Protein AF-A0A1S2Q3Z8-F1 (afdb_monomer_lite)

Sequence (191 aa):
MTAQLLDARSATRTAWPPGPGIDPPRRRPPADAGQRQAEDVVDELTAAPDCTGYIVQFPLPRHLDANAVLTRMEPAKDADGLHPVDLGRLVLGVDAPLPCTGARVRVVGRGITVTLCHTGTEGLARHVREADIVVAAAGSPGPITKDTLRPGAAVLDVGITRTEHGGVGSMPRAMPLANVVEAAERNANPA

Secondary structure (DSSP, 8-state):
---EEEE-TT--TT--SPPTT--PPEE---TT--HHHHHHHHHHHHH-TT---EEEESSPPTTS-HHHHHHHS-GGGBSS--SHHHHHHHHTT---PPPTTGGG---TTTT-------TT-TTHHHHHHH-SEEEE--SSSSSS-GGGSPTT-EEEE---EEETTEEE-SSSS----S-HHHHHHHHHS--

Structure (mmCIF, N/CA/C/O backbone):
data_AF-A0A1S2Q3Z8-F1
#
_entry.id   AF-A0A1S2Q3Z8-F1
#
loop_
_atom_site.group_PDB
_atom_site.id
_atom_site.type_symbol
_atom_site.label_atom_id
_atom_site.label_alt_id
_atom_site.label_comp_id
_atom_site.label_asym_id
_atom_site.label_entity_id
_atom_site.label_seq_id
_atom_site.pdbx_PDB_ins_code
_atom_site.Cartn_x
_atom_site.Cartn_y
_atom_site.Cartn_z
_atom_site.occupancy
_atom_site.B_iso_or_equiv
_atom_site.auth_seq_id
_atom_site.auth_comp_id
_atom_site.auth_asym_id
_atom_site.auth_atom_id
_atom_site.pdbx_PDB_model_num
ATOM 1 N N . MET A 1 1 ? 16.792 10.243 -1.946 1.00 31.75 1 MET A N 1
ATOM 2 C CA . MET A 1 1 ? 16.322 8.839 -1.875 1.00 31.75 1 MET A CA 1
ATOM 3 C C . MET A 1 1 ? 16.474 8.255 -3.266 1.00 31.75 1 MET A C 1
ATOM 5 O O . MET A 1 1 ? 16.146 8.956 -4.206 1.00 31.75 1 MET A O 1
ATOM 9 N N . THR A 1 2 ? 17.030 7.054 -3.412 1.00 26.44 2 THR A N 1
ATOM 10 C CA . THR A 1 2 ? 17.240 6.403 -4.720 1.00 26.44 2 THR A CA 1
ATOM 11 C C . THR A 1 2 ? 16.105 5.412 -4.949 1.00 26.44 2 THR A C 1
ATOM 13 O O . THR A 1 2 ? 15.848 4.608 -4.052 1.00 26.44 2 THR A O 1
ATOM 16 N N . ALA A 1 3 ? 15.440 5.456 -6.107 1.00 31.61 3 ALA A N 1
ATOM 17 C CA . ALA A 1 3 ? 14.508 4.403 -6.502 1.00 31.61 3 ALA A CA 1
ATOM 18 C C . ALA A 1 3 ? 15.287 3.080 -6.594 1.00 31.61 3 ALA A C 1
ATOM 20 O O . ALA A 1 3 ? 16.346 3.019 -7.218 1.00 31.61 3 ALA A O 1
ATOM 21 N N . GLN A 1 4 ? 14.826 2.035 -5.912 1.00 45.31 4 GLN A N 1
ATOM 22 C CA . GLN A 1 4 ? 15.436 0.710 -6.013 1.00 45.31 4 GLN A CA 1
ATOM 23 C C . GLN A 1 4 ? 14.386 -0.219 -6.595 1.00 45.31 4 GLN A C 1
ATOM 25 O O . GLN A 1 4 ? 13.346 -0.415 -5.981 1.00 45.31 4 GLN A O 1
ATOM 30 N N . LEU A 1 5 ? 14.639 -0.782 -7.769 1.00 52.06 5 LEU A N 1
ATOM 31 C CA . LEU A 1 5 ? 13.849 -1.900 -8.255 1.00 52.06 5 LEU A CA 1
ATOM 32 C C . LEU A 1 5 ? 14.608 -3.173 -7.894 1.00 52.06 5 LEU A C 1
ATOM 34 O O . LEU A 1 5 ? 15.795 -3.322 -8.209 1.00 52.06 5 LEU A O 1
ATOM 38 N N . LEU A 1 6 ? 13.949 -4.040 -7.135 1.00 53.25 6 LEU A N 1
ATOM 39 C CA . LEU A 1 6 ? 14.499 -5.316 -6.710 1.00 53.25 6 LEU A CA 1
ATOM 40 C C . LEU A 1 6 ? 13.929 -6.399 -7.611 1.00 53.25 6 LEU A C 1
ATOM 42 O O . LEU A 1 6 ? 12.723 -6.630 -7.628 1.00 53.25 6 LEU A O 1
ATOM 46 N N . ASP A 1 7 ? 14.803 -7.038 -8.369 1.00 49.16 7 ASP A N 1
ATOM 47 C CA . ASP A 1 7 ? 14.434 -8.091 -9.294 1.00 49.16 7 ASP A CA 1
ATOM 48 C C . ASP A 1 7 ? 14.387 -9.425 -8.542 1.00 49.16 7 ASP A C 1
ATOM 50 O O . ASP A 1 7 ? 15.404 -9.900 -8.035 1.00 49.16 7 ASP A O 1
ATOM 54 N N . ALA A 1 8 ? 13.205 -10.028 -8.423 1.00 45.38 8 ALA A N 1
ATOM 55 C CA . ALA A 1 8 ? 12.973 -11.223 -7.619 1.00 45.38 8 ALA A CA 1
ATOM 56 C C . ALA A 1 8 ? 13.292 -12.516 -8.398 1.00 45.38 8 ALA A C 1
ATOM 58 O O . ALA A 1 8 ? 12.523 -13.476 -8.327 1.00 45.38 8 ALA A O 1
ATOM 59 N N . ARG A 1 9 ? 14.428 -12.565 -9.120 1.00 41.12 9 ARG A N 1
ATOM 60 C CA . ARG A 1 9 ? 14.844 -13.660 -10.039 1.00 41.12 9 ARG A CA 1
ATOM 61 C C . ARG A 1 9 ? 14.922 -15.085 -9.457 1.00 41.12 9 ARG A C 1
ATOM 63 O O . ARG A 1 9 ? 15.393 -15.982 -10.147 1.00 41.12 9 ARG A O 1
ATOM 70 N N . SER A 1 10 ? 14.498 -15.366 -8.226 1.00 32.94 10 SER A N 1
ATOM 71 C CA . SER A 1 10 ? 14.568 -16.737 -7.693 1.00 32.94 10 SER A CA 1
ATOM 72 C C . SER A 1 10 ? 13.641 -17.052 -6.517 1.00 32.94 10 SER A C 1
ATOM 74 O O . SER A 1 10 ? 13.908 -17.997 -5.774 1.00 32.94 10 SER A O 1
ATOM 76 N N . ALA A 1 11 ? 12.558 -16.301 -6.316 1.00 33.50 11 ALA A N 1
ATOM 77 C CA . ALA A 1 11 ? 11.519 -16.717 -5.379 1.00 33.50 11 ALA A CA 1
ATOM 78 C C . ALA A 1 11 ? 10.439 -17.468 -6.162 1.00 33.50 11 ALA A C 1
ATOM 80 O O . ALA A 1 11 ? 9.554 -16.877 -6.779 1.00 33.50 11 ALA A O 1
ATOM 81 N N . THR A 1 12 ? 10.491 -18.801 -6.128 1.00 32.69 12 THR A N 1
ATOM 82 C CA . THR A 1 12 ? 9.264 -19.592 -6.276 1.00 32.69 12 THR A CA 1
ATOM 83 C C . THR A 1 12 ? 8.194 -18.971 -5.365 1.00 32.69 12 THR A C 1
ATOM 85 O O . THR A 1 12 ? 8.534 -18.504 -4.277 1.00 32.69 12 THR A O 1
ATOM 88 N N . ARG A 1 13 ? 6.925 -18.934 -5.812 1.00 38.75 13 ARG A N 1
ATOM 89 C CA . ARG A 1 13 ? 5.739 -18.289 -5.177 1.00 38.75 13 ARG A CA 1
ATOM 90 C C . ARG A 1 13 ? 5.571 -18.467 -3.649 1.00 38.75 13 ARG A C 1
ATOM 92 O O . ARG A 1 13 ? 4.663 -17.889 -3.068 1.00 38.75 13 ARG A O 1
ATOM 99 N N . THR A 1 14 ? 6.398 -19.277 -3.005 1.00 33.50 14 THR A N 1
ATOM 100 C CA . THR A 1 14 ? 6.318 -19.739 -1.622 1.00 33.50 14 THR A CA 1
ATOM 101 C C . THR A 1 14 ? 7.433 -19.256 -0.688 1.00 33.50 14 THR A C 1
ATOM 103 O O . THR A 1 14 ? 7.348 -19.563 0.496 1.00 33.50 14 THR A O 1
ATOM 106 N N . ALA A 1 15 ? 8.462 -18.522 -1.132 1.00 36.16 15 ALA A N 1
ATOM 107 C CA . ALA A 1 15 ? 9.540 -18.115 -0.216 1.00 36.16 15 ALA A CA 1
ATOM 108 C C . ALA A 1 15 ? 10.100 -16.714 -0.502 1.00 36.16 15 ALA A C 1
ATOM 110 O O . ALA A 1 15 ? 11.132 -16.547 -1.15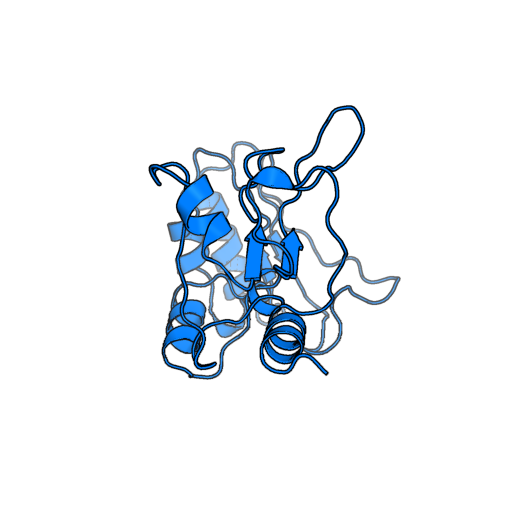0 1.00 36.16 15 ALA A O 1
ATOM 111 N N . TRP A 1 16 ? 9.410 -15.708 0.038 1.00 39.78 16 TRP A N 1
ATOM 112 C CA . TRP A 1 16 ? 9.981 -14.399 0.343 1.00 39.78 16 TRP A CA 1
ATOM 113 C C . TRP A 1 16 ? 9.911 -14.179 1.869 1.00 39.78 16 TRP A C 1
ATOM 115 O O . TRP A 1 16 ? 8.835 -14.376 2.441 1.00 39.78 16 TRP A O 1
ATOM 125 N N . PRO A 1 17 ? 10.999 -13.780 2.556 1.00 45.06 17 PRO A N 1
ATOM 126 C CA . PRO A 1 17 ? 12.302 -13.397 2.011 1.00 45.06 17 PRO A CA 1
ATOM 127 C C . PRO A 1 17 ? 13.060 -14.582 1.388 1.00 45.06 17 PRO A C 1
ATOM 129 O O . PRO A 1 17 ? 12.759 -15.734 1.712 1.00 45.06 17 PRO A O 1
ATOM 132 N N . PRO A 1 18 ? 14.029 -14.317 0.492 1.00 46.50 18 PRO A N 1
ATOM 133 C CA . PRO A 1 18 ? 14.869 -15.363 -0.065 1.00 46.50 18 PRO A CA 1
ATOM 134 C C . PRO A 1 18 ? 15.586 -16.094 1.070 1.00 46.50 18 PRO A C 1
ATOM 136 O O . PRO A 1 18 ? 15.947 -15.482 2.080 1.00 46.50 18 PRO A O 1
ATOM 139 N N . GLY A 1 19 ? 15.821 -17.394 0.900 1.00 43.69 19 GLY A N 1
ATOM 140 C CA . GLY A 1 19 ? 16.696 -18.126 1.811 1.00 43.69 19 GLY A CA 1
ATOM 141 C C . GLY A 1 19 ? 18.071 -17.442 1.932 1.00 43.69 19 GLY A C 1
ATOM 142 O O . GLY A 1 19 ? 18.484 -16.711 1.024 1.00 43.69 19 GLY A O 1
ATOM 143 N N . PRO A 1 20 ? 18.798 -17.657 3.041 1.00 43.03 20 PRO A N 1
ATOM 144 C CA . PRO A 1 20 ? 20.139 -17.104 3.208 1.00 43.03 20 PRO A CA 1
ATOM 145 C C . PRO A 1 20 ? 21.028 -17.484 2.010 1.00 43.03 20 PRO A C 1
ATOM 147 O O . PRO A 1 20 ? 21.162 -18.663 1.691 1.00 43.03 20 PRO A O 1
ATOM 150 N N . GLY A 1 21 ? 21.618 -16.483 1.343 1.00 42.97 21 GLY A N 1
ATOM 151 C CA . GLY A 1 21 ? 22.530 -16.671 0.202 1.00 42.97 21 GLY A CA 1
ATOM 152 C C . GLY A 1 21 ? 22.004 -16.236 -1.173 1.00 42.97 21 GLY A C 1
ATOM 153 O O . GLY A 1 21 ? 22.757 -16.299 -2.139 1.00 42.97 21 GLY A O 1
ATOM 154 N N . ILE A 1 22 ? 20.760 -15.759 -1.279 1.00 49.53 22 ILE A N 1
ATOM 155 C CA . ILE A 1 22 ? 20.227 -15.156 -2.510 1.00 49.53 22 ILE A CA 1
ATOM 156 C C . ILE A 1 22 ? 20.273 -13.628 -2.368 1.00 49.53 22 ILE A C 1
ATOM 158 O O . ILE A 1 22 ? 19.505 -13.062 -1.590 1.00 49.53 22 ILE A O 1
ATOM 162 N N . ASP A 1 23 ? 21.149 -12.956 -3.122 1.00 52.72 23 ASP A N 1
ATOM 163 C CA . ASP A 1 23 ? 21.074 -11.502 -3.325 1.00 52.72 23 ASP A CA 1
ATOM 164 C C . ASP A 1 23 ? 20.342 -11.243 -4.651 1.00 52.72 23 ASP A C 1
ATOM 166 O O . ASP A 1 23 ? 20.895 -11.531 -5.719 1.00 52.72 23 ASP A O 1
ATOM 170 N N . PRO A 1 24 ? 19.078 -10.779 -4.622 1.00 57.94 24 PRO A N 1
ATOM 171 C CA . PRO A 1 24 ? 18.343 -10.523 -5.848 1.00 57.94 24 PRO A CA 1
ATOM 172 C C . PRO A 1 24 ? 19.010 -9.369 -6.609 1.00 57.94 24 PRO A C 1
ATOM 174 O O . PRO A 1 24 ? 19.379 -8.365 -5.985 1.00 57.94 24 PRO A O 1
ATOM 177 N N . PRO A 1 25 ? 19.159 -9.455 -7.943 1.00 65.56 25 PRO A N 1
ATOM 178 C CA . PRO A 1 25 ? 19.756 -8.374 -8.708 1.00 65.56 25 PRO A CA 1
ATOM 179 C C . PRO A 1 25 ? 18.985 -7.064 -8.493 1.00 65.56 25 PRO A C 1
ATOM 181 O O . PRO A 1 25 ? 17.759 -7.002 -8.548 1.00 65.56 25 PRO A O 1
ATOM 184 N N . ARG A 1 26 ? 19.715 -5.983 -8.215 1.00 70.94 26 ARG A N 1
ATOM 185 C CA . ARG A 1 26 ? 19.134 -4.656 -7.969 1.00 70.94 26 ARG A CA 1
ATOM 186 C C . ARG A 1 26 ? 19.330 -3.780 -9.191 1.00 70.94 26 ARG A C 1
ATOM 188 O O . ARG A 1 26 ? 20.460 -3.581 -9.635 1.00 70.94 26 ARG A O 1
ATOM 195 N N . ARG A 1 27 ? 18.246 -3.198 -9.696 1.00 79.38 27 ARG A N 1
ATOM 196 C CA . ARG A 1 27 ? 18.297 -2.103 -10.666 1.00 79.38 27 ARG A CA 1
ATOM 197 C C . ARG A 1 27 ? 18.137 -0.793 -9.906 1.00 79.38 27 ARG A C 1
ATOM 199 O O . ARG A 1 27 ? 17.116 -0.542 -9.269 1.00 79.38 27 ARG A O 1
ATOM 206 N N . ARG A 1 28 ? 19.193 0.021 -9.905 1.00 74.06 28 ARG A N 1
ATOM 207 C CA . ARG A 1 28 ? 19.217 1.327 -9.240 1.00 74.06 28 ARG A CA 1
ATOM 208 C C . ARG A 1 28 ? 19.484 2.408 -10.278 1.00 74.06 28 ARG A C 1
ATOM 210 O O . ARG A 1 28 ? 20.644 2.604 -10.638 1.00 74.06 28 ARG A O 1
ATOM 217 N N . PRO A 1 29 ? 18.438 3.100 -10.754 1.00 74.62 29 PRO A N 1
ATOM 218 C CA . PRO A 1 29 ? 18.623 4.345 -11.476 1.00 74.62 29 PRO A CA 1
ATOM 219 C C . PRO A 1 29 ? 19.419 5.354 -10.627 1.00 74.62 29 PRO A C 1
ATOM 221 O O . PRO A 1 29 ? 19.399 5.272 -9.390 1.00 74.62 29 PRO A O 1
ATOM 224 N N . PRO A 1 30 ? 20.096 6.325 -11.262 1.00 74.19 30 PRO A N 1
ATOM 225 C CA . PRO A 1 30 ? 20.661 7.482 -10.574 1.00 74.19 30 PRO A CA 1
ATOM 226 C C . PRO A 1 30 ? 19.641 8.170 -9.650 1.00 74.19 30 PRO A C 1
ATOM 228 O O . PRO A 1 30 ? 18.433 8.111 -9.872 1.00 74.19 30 PRO A O 1
ATOM 231 N N . ALA A 1 31 ? 20.108 8.824 -8.584 1.00 71.50 31 ALA A N 1
ATOM 232 C CA . ALA A 1 31 ? 19.209 9.475 -7.621 1.00 71.50 31 ALA A CA 1
ATOM 233 C C . ALA A 1 31 ? 18.427 10.659 -8.226 1.00 71.50 31 ALA A C 1
ATOM 235 O O . ALA A 1 31 ? 17.357 11.010 -7.732 1.00 71.50 31 ALA A O 1
ATOM 236 N N . ASP A 1 32 ? 18.972 11.251 -9.282 1.00 78.38 32 ASP A N 1
ATOM 237 C CA . ASP A 1 32 ? 18.418 12.320 -10.108 1.00 78.38 32 ASP A CA 1
ATOM 238 C C . ASP A 1 32 ? 17.694 11.794 -11.358 1.00 78.38 32 ASP A C 1
ATOM 240 O O . ASP A 1 32 ? 17.296 12.590 -12.207 1.00 78.38 32 ASP A O 1
ATOM 244 N N . ALA A 1 33 ? 17.501 10.473 -11.473 1.00 83.31 33 ALA A N 1
ATOM 245 C CA . ALA A 1 33 ? 16.820 9.875 -12.612 1.00 83.31 33 ALA A CA 1
ATOM 246 C C . ALA A 1 33 ? 15.437 10.504 -12.819 1.00 83.31 33 ALA A C 1
ATOM 248 O O . ALA A 1 33 ? 14.653 10.649 -11.876 1.00 83.31 33 ALA A O 1
ATOM 249 N N . GLY A 1 34 ? 15.143 10.870 -14.064 1.00 89.56 34 GLY A N 1
ATOM 250 C CA . GLY A 1 34 ? 13.835 11.379 -14.460 1.00 89.56 34 GLY A CA 1
ATOM 251 C C . GLY A 1 34 ? 12.795 10.266 -14.604 1.00 89.56 34 GLY A C 1
ATOM 252 O O . GLY A 1 34 ? 13.129 9.081 -14.622 1.00 89.56 34 GLY A O 1
ATOM 253 N N . GLN A 1 35 ? 11.531 10.661 -14.782 1.00 92.00 35 GLN A N 1
ATOM 254 C CA . GLN A 1 35 ? 10.391 9.751 -14.970 1.00 92.00 35 GLN A CA 1
ATOM 255 C C . GLN A 1 35 ? 10.668 8.668 -16.016 1.00 92.00 35 GLN A C 1
ATOM 257 O O . GLN A 1 35 ? 10.562 7.479 -15.729 1.00 92.00 35 GLN A O 1
ATOM 262 N N . ARG A 1 36 ? 11.131 9.086 -17.197 1.00 92.94 36 ARG A N 1
ATOM 263 C CA . ARG A 1 36 ? 11.400 8.179 -18.311 1.00 92.94 36 ARG A CA 1
ATOM 264 C C . ARG A 1 36 ? 12.445 7.113 -17.979 1.00 92.94 36 ARG A C 1
ATOM 266 O O . ARG A 1 36 ? 12.275 5.964 -18.349 1.00 92.94 36 ARG A O 1
ATOM 273 N N . GLN A 1 37 ? 13.498 7.472 -17.247 1.00 87.06 37 GLN A N 1
ATOM 274 C CA . GLN A 1 37 ? 14.544 6.518 -16.868 1.00 87.06 37 GLN A CA 1
ATOM 275 C C . GLN A 1 37 ? 14.040 5.491 -15.848 1.00 87.06 37 GLN A C 1
ATOM 277 O O . GLN A 1 37 ? 14.499 4.354 -15.853 1.00 87.06 37 GLN A O 1
ATOM 282 N N . ALA A 1 38 ? 13.109 5.874 -14.968 1.00 87.38 38 ALA A N 1
ATOM 283 C CA . ALA A 1 38 ? 12.459 4.922 -14.071 1.00 87.38 38 ALA A CA 1
ATOM 284 C C . ALA A 1 38 ? 11.553 3.955 -14.853 1.00 87.38 38 ALA A C 1
ATOM 286 O O . ALA A 1 38 ? 11.593 2.750 -14.612 1.00 87.38 38 ALA A O 1
ATOM 287 N N . GLU A 1 39 ? 10.789 4.474 -15.815 1.00 91.94 39 GLU A N 1
ATOM 288 C CA . GLU A 1 39 ? 9.920 3.683 -16.695 1.00 91.94 39 GLU A CA 1
ATOM 289 C C . GLU A 1 39 ? 10.712 2.734 -17.600 1.00 91.94 39 GLU A C 1
ATOM 291 O O . GLU A 1 39 ? 10.339 1.573 -17.720 1.00 91.94 39 GLU A O 1
ATOM 296 N N . ASP A 1 40 ? 11.841 3.173 -18.161 1.00 90.50 40 ASP A N 1
ATOM 297 C CA . ASP A 1 40 ? 12.697 2.328 -19.001 1.00 90.50 40 ASP A CA 1
ATOM 298 C C . ASP A 1 40 ? 13.221 1.103 -18.218 1.00 90.50 40 ASP A C 1
ATOM 300 O O . ASP A 1 40 ? 13.336 0.011 -18.771 1.00 90.50 40 ASP A O 1
ATOM 304 N N . VAL A 1 41 ? 13.488 1.245 -16.911 1.00 89.50 41 VAL A N 1
ATOM 305 C CA . VAL A 1 41 ? 13.878 0.110 -16.051 1.00 89.50 41 VAL A CA 1
ATOM 306 C C . VAL A 1 41 ? 12.704 -0.838 -15.792 1.00 89.50 41 VAL A C 1
ATOM 308 O O . VAL A 1 41 ? 12.901 -2.054 -15.757 1.00 89.50 41 VAL A O 1
ATOM 311 N N . VAL A 1 42 ? 11.486 -0.316 -15.625 1.00 90.56 42 VAL A N 1
ATOM 312 C CA . VAL A 1 42 ? 10.273 -1.150 -15.531 1.00 90.56 42 VAL A CA 1
ATOM 313 C C . VAL A 1 42 ? 10.061 -1.927 -16.829 1.00 90.56 42 VAL A C 1
ATOM 315 O O . VAL A 1 42 ? 9.777 -3.126 -16.787 1.00 90.56 42 VAL A O 1
ATOM 318 N N . ASP A 1 43 ? 10.257 -1.276 -17.974 1.00 91.81 43 ASP A N 1
ATOM 319 C CA . ASP A 1 43 ? 10.131 -1.893 -19.292 1.00 91.81 43 ASP A CA 1
ATOM 320 C C . ASP A 1 43 ? 11.202 -2.979 -19.509 1.00 91.81 43 ASP A C 1
ATOM 322 O O . ASP A 1 43 ? 10.873 -4.067 -19.983 1.00 91.81 43 ASP A O 1
ATOM 326 N N . GLU A 1 44 ? 12.455 -2.745 -19.091 1.00 89.44 44 GLU A N 1
ATOM 327 C CA . GLU A 1 44 ? 13.535 -3.749 -19.119 1.00 89.44 44 GLU A CA 1
ATOM 328 C C . GLU A 1 44 ? 13.149 -5.005 -18.320 1.00 89.44 44 GLU A C 1
ATOM 330 O O . GLU A 1 44 ? 13.221 -6.121 -18.839 1.00 89.44 44 GLU A O 1
ATOM 335 N N . LEU A 1 45 ? 12.711 -4.838 -17.068 1.00 86.69 45 LEU A N 1
ATOM 336 C CA . LEU A 1 45 ? 12.333 -5.953 -16.189 1.00 86.69 45 LEU A CA 1
ATOM 337 C C . LEU A 1 45 ? 11.087 -6.691 -16.695 1.00 86.69 45 LEU A C 1
ATOM 339 O O . LEU A 1 45 ? 10.978 -7.918 -16.603 1.00 86.69 45 LEU A O 1
ATOM 343 N N . THR A 1 46 ? 10.150 -5.950 -17.280 1.00 89.56 46 THR A N 1
ATOM 344 C CA . THR A 1 46 ? 8.945 -6.517 -17.884 1.00 89.56 46 THR A CA 1
ATOM 345 C C . THR A 1 46 ? 9.283 -7.355 -19.112 1.00 89.56 46 THR A C 1
ATOM 347 O O . THR A 1 46 ? 8.800 -8.484 -19.224 1.00 89.56 46 THR A O 1
ATOM 350 N N . ALA A 1 47 ? 10.164 -6.869 -19.986 1.00 89.56 47 ALA A N 1
ATOM 351 C CA . ALA A 1 47 ? 10.588 -7.584 -21.186 1.00 89.56 47 ALA A CA 1
ATOM 352 C C . ALA A 1 47 ? 11.528 -8.768 -20.893 1.00 89.56 47 ALA A C 1
ATOM 354 O O . ALA A 1 47 ? 11.584 -9.711 -21.683 1.00 89.56 47 ALA A O 1
ATOM 355 N N . ALA A 1 48 ? 12.251 -8.748 -19.769 1.00 85.44 48 ALA A N 1
ATOM 356 C CA . ALA A 1 48 ? 13.203 -9.790 -19.399 1.00 85.44 48 ALA A CA 1
ATOM 357 C C . ALA A 1 48 ? 12.501 -11.150 -19.162 1.00 85.44 48 ALA A C 1
ATOM 359 O O . ALA A 1 48 ? 11.720 -11.282 -18.212 1.00 85.44 48 ALA A O 1
ATOM 360 N N . PRO A 1 49 ? 12.754 -12.186 -19.987 1.00 83.81 49 PRO A N 1
ATOM 361 C CA . PRO A 1 49 ? 12.074 -13.479 -19.866 1.00 83.81 49 PRO A CA 1
ATOM 362 C C . PRO A 1 49 ? 12.496 -14.262 -18.615 1.00 83.81 49 PRO A C 1
ATOM 364 O O . PRO A 1 49 ? 11.753 -15.117 -18.143 1.00 83.81 49 PRO A O 1
ATOM 367 N N . ASP A 1 50 ? 13.674 -13.964 -18.067 1.00 80.94 50 ASP A N 1
ATOM 368 C CA . ASP A 1 50 ? 14.216 -14.549 -16.840 1.00 80.94 50 ASP A CA 1
ATOM 369 C C . ASP A 1 50 ? 13.759 -13.818 -15.565 1.00 80.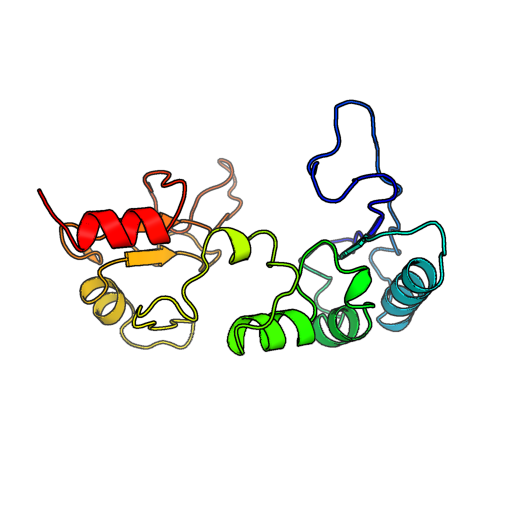94 50 ASP A C 1
ATOM 371 O O . ASP A 1 50 ? 13.984 -14.302 -14.456 1.00 80.94 50 ASP A O 1
ATOM 375 N N . CYS A 1 51 ? 13.089 -12.671 -15.701 1.00 79.56 51 CYS A N 1
ATOM 376 C CA . CYS A 1 51 ? 12.485 -11.955 -14.585 1.00 79.56 51 CYS A CA 1
ATOM 377 C C . CYS A 1 51 ? 11.052 -12.458 -14.361 1.00 79.56 51 CYS A C 1
ATOM 379 O O . CYS A 1 51 ? 10.140 -12.125 -15.116 1.00 79.56 51 CYS A O 1
ATOM 381 N N . THR A 1 52 ? 10.838 -13.266 -13.321 1.00 78.69 52 THR A N 1
ATOM 382 C CA . THR A 1 52 ? 9.513 -13.813 -12.967 1.00 78.69 52 THR A CA 1
ATOM 383 C C . THR A 1 52 ? 8.673 -12.871 -12.109 1.00 78.69 52 THR A C 1
ATOM 385 O O . THR A 1 52 ? 7.470 -13.070 -11.979 1.00 78.69 52 THR A O 1
ATOM 388 N N . GLY A 1 53 ? 9.303 -11.865 -11.510 1.00 81.75 53 GLY A N 1
ATOM 389 C CA . GLY A 1 53 ? 8.645 -10.848 -10.707 1.00 81.75 53 GLY A CA 1
ATOM 390 C C . GLY A 1 53 ? 9.646 -9.830 -10.181 1.00 81.75 53 GLY A C 1
ATOM 391 O O . GLY A 1 53 ? 10.835 -10.125 -10.057 1.00 81.75 53 GLY A O 1
ATOM 392 N N . TYR A 1 54 ? 9.175 -8.629 -9.874 1.00 83.38 54 TYR A N 1
ATOM 393 C CA . TYR A 1 54 ? 9.999 -7.560 -9.322 1.00 83.38 54 TYR A CA 1
ATOM 394 C C . TYR A 1 54 ? 9.190 -6.668 -8.379 1.00 83.38 54 TYR A C 1
ATOM 396 O O . TYR A 1 54 ? 7.961 -6.640 -8.413 1.00 83.38 54 TYR A O 1
ATOM 404 N N . ILE A 1 55 ? 9.905 -5.949 -7.514 1.00 83.69 55 ILE A N 1
ATOM 405 C CA . ILE A 1 55 ? 9.349 -4.992 -6.553 1.00 83.69 55 ILE A CA 1
ATOM 406 C C . ILE A 1 55 ? 9.885 -3.602 -6.887 1.00 83.69 55 ILE A C 1
ATOM 408 O O . ILE A 1 55 ? 11.097 -3.416 -7.036 1.00 83.69 55 ILE A O 1
ATOM 412 N N . VAL A 1 56 ? 8.994 -2.612 -6.936 1.00 85.12 56 VAL A N 1
ATOM 413 C CA . VAL A 1 56 ? 9.364 -1.192 -6.960 1.00 85.12 56 VAL A CA 1
ATOM 414 C C . VAL A 1 56 ? 9.447 -0.691 -5.521 1.00 85.12 56 VAL A C 1
ATOM 416 O O . VAL A 1 56 ? 8.442 -0.597 -4.826 1.00 85.12 56 VAL A O 1
ATOM 419 N N . GLN A 1 57 ? 10.648 -0.367 -5.037 1.00 81.44 57 GLN A N 1
ATOM 420 C CA . GLN A 1 57 ? 10.823 0.083 -3.657 1.00 81.44 57 GLN A CA 1
ATOM 421 C C . GLN A 1 57 ? 10.275 1.499 -3.459 1.00 81.44 57 GLN A C 1
ATOM 423 O O . GLN A 1 57 ? 10.798 2.472 -4.008 1.00 81.44 57 GLN A O 1
ATOM 428 N N . PHE A 1 58 ? 9.300 1.613 -2.562 1.00 77.88 58 PHE A N 1
ATOM 429 C CA . PHE A 1 58 ? 8.777 2.887 -2.080 1.00 77.88 58 PHE A CA 1
ATOM 430 C C . PHE A 1 58 ? 9.509 3.393 -0.821 1.00 77.88 58 PHE A C 1
ATOM 432 O O . PHE A 1 58 ? 10.065 2.586 -0.062 1.00 77.88 58 PHE A O 1
ATOM 439 N N . PRO A 1 59 ? 9.492 4.720 -0.562 1.00 77.62 59 PRO A N 1
ATOM 440 C CA . PRO A 1 59 ? 8.912 5.768 -1.409 1.00 77.62 59 PRO A CA 1
ATOM 441 C C . PRO A 1 59 ? 9.818 6.139 -2.594 1.00 77.62 59 PRO A C 1
ATOM 443 O O . PRO A 1 59 ? 11.043 6.188 -2.462 1.00 77.62 59 PRO A O 1
ATOM 446 N N . LEU A 1 60 ? 9.203 6.457 -3.736 1.00 80.81 60 LEU A N 1
ATOM 447 C CA . LEU A 1 60 ? 9.911 7.043 -4.874 1.00 80.81 60 LEU A CA 1
ATOM 448 C C . LEU A 1 60 ? 10.301 8.510 -4.587 1.00 80.81 60 LEU A C 1
ATOM 450 O O . LEU A 1 60 ? 9.668 9.169 -3.754 1.00 80.81 60 LEU A O 1
ATOM 454 N N . PRO A 1 61 ? 11.345 9.044 -5.252 1.00 83.56 61 PRO A N 1
ATOM 455 C CA . PRO A 1 61 ? 11.627 10.477 -5.264 1.00 83.56 61 PRO A CA 1
ATOM 456 C C . PRO A 1 61 ? 10.386 11.313 -5.606 1.00 83.56 61 PRO A C 1
ATOM 458 O O . PRO A 1 61 ? 9.612 10.947 -6.483 1.00 83.56 61 PRO A O 1
ATOM 461 N N . ARG A 1 62 ? 10.219 12.465 -4.940 1.00 85.75 62 ARG A N 1
ATOM 462 C CA . ARG A 1 62 ? 9.007 13.305 -5.046 1.00 85.75 62 ARG A CA 1
ATOM 463 C C . ARG A 1 62 ? 8.707 13.823 -6.454 1.00 85.75 62 ARG A C 1
ATOM 465 O O . ARG A 1 62 ? 7.578 14.217 -6.709 1.00 85.75 62 ARG A O 1
ATOM 472 N N . HIS A 1 63 ? 9.712 13.890 -7.322 1.00 85.25 63 HIS A N 1
ATOM 473 C CA . HIS A 1 63 ? 9.559 14.347 -8.703 1.00 85.25 63 HIS A CA 1
ATOM 474 C C . HIS A 1 63 ? 9.088 13.244 -9.659 1.00 85.25 63 HIS A C 1
ATOM 476 O O . HIS A 1 63 ? 8.852 13.542 -10.825 1.00 85.25 63 HIS A O 1
ATOM 482 N N . LEU A 1 64 ? 8.986 11.995 -9.193 1.00 88.75 64 LEU A N 1
ATOM 483 C CA . LEU A 1 64 ? 8.485 10.870 -9.978 1.00 88.75 64 LEU A CA 1
ATOM 484 C C . LEU A 1 64 ? 7.001 10.630 -9.701 1.00 88.75 64 LEU A C 1
ATOM 486 O O . LEU A 1 64 ? 6.554 10.670 -8.552 1.00 88.75 64 LEU A O 1
ATOM 490 N N . ASP A 1 65 ? 6.257 10.316 -10.755 1.00 92.12 65 ASP A N 1
ATOM 491 C CA . ASP A 1 65 ? 4.875 9.868 -10.662 1.00 92.12 65 ASP A CA 1
ATOM 492 C C . ASP A 1 65 ? 4.841 8.368 -10.342 1.00 92.12 65 ASP A C 1
ATOM 494 O O . ASP A 1 65 ? 5.064 7.503 -11.194 1.00 92.12 65 ASP A O 1
ATOM 498 N N . ALA A 1 66 ? 4.546 8.068 -9.079 1.00 89.88 66 ALA A N 1
ATOM 499 C CA . ALA A 1 66 ? 4.394 6.709 -8.585 1.00 89.88 66 ALA A CA 1
ATOM 500 C C . ALA A 1 66 ? 3.269 5.928 -9.269 1.00 89.88 66 ALA A C 1
ATOM 502 O O . ALA A 1 66 ? 3.435 4.737 -9.519 1.00 89.88 66 ALA A O 1
ATOM 503 N N . ASN A 1 67 ? 2.143 6.572 -9.580 1.00 91.19 67 ASN A N 1
ATOM 504 C CA . ASN A 1 67 ? 1.012 5.891 -10.203 1.00 91.19 67 ASN A CA 1
ATOM 505 C C . ASN A 1 67 ? 1.337 5.522 -11.648 1.00 91.19 67 ASN A C 1
ATOM 507 O O . ASN A 1 67 ? 0.974 4.431 -12.088 1.00 91.19 67 ASN A O 1
ATOM 511 N N . ALA A 1 68 ? 2.053 6.394 -12.363 1.00 93.38 68 ALA A N 1
ATOM 512 C CA . ALA A 1 68 ? 2.548 6.095 -13.702 1.00 93.38 68 ALA A CA 1
ATOM 513 C C . ALA A 1 68 ? 3.500 4.889 -13.688 1.00 93.38 68 ALA A C 1
ATOM 515 O O . ALA A 1 68 ? 3.320 3.964 -14.477 1.00 93.38 68 ALA A O 1
ATOM 516 N N . VAL A 1 69 ? 4.444 4.845 -12.737 1.00 91.06 69 VAL A N 1
ATOM 517 C CA . VAL A 1 69 ? 5.354 3.699 -12.566 1.00 91.06 69 VAL A CA 1
ATOM 518 C C . VAL A 1 69 ? 4.578 2.417 -12.249 1.00 91.06 69 VAL A C 1
ATOM 520 O O . VAL A 1 69 ? 4.783 1.415 -12.925 1.00 91.06 69 VAL A O 1
ATOM 523 N N . LEU A 1 70 ? 3.657 2.443 -11.276 1.00 90.50 70 LEU A N 1
ATOM 524 C CA . LEU A 1 70 ? 2.865 1.271 -10.876 1.00 90.50 70 LEU A CA 1
ATOM 525 C C . LEU A 1 70 ? 1.964 0.748 -11.998 1.00 90.50 70 LEU A C 1
ATOM 527 O O . LEU A 1 70 ? 1.885 -0.456 -12.200 1.00 90.50 70 LEU A O 1
ATOM 531 N N . THR A 1 71 ? 1.305 1.637 -12.742 1.00 93.81 71 THR A N 1
ATOM 532 C CA . THR A 1 71 ? 0.396 1.266 -13.846 1.00 93.81 71 THR A CA 1
ATOM 533 C C . THR A 1 71 ? 1.152 0.739 -15.067 1.00 93.81 71 THR A C 1
ATOM 535 O O . THR A 1 71 ? 0.570 0.086 -15.928 1.00 93.81 71 THR A O 1
ATOM 538 N N . ARG A 1 72 ? 2.452 1.038 -15.171 1.00 94.25 72 ARG A N 1
ATOM 539 C CA . ARG A 1 72 ? 3.315 0.525 -16.237 1.00 94.25 72 ARG A CA 1
ATOM 540 C C . ARG A 1 72 ? 3.848 -0.880 -15.945 1.00 94.25 72 ARG A C 1
ATOM 542 O O . ARG A 1 72 ? 4.299 -1.547 -16.872 1.00 94.25 72 ARG A O 1
ATOM 549 N N . MET A 1 73 ? 3.804 -1.330 -14.691 1.00 90.88 73 MET A N 1
ATOM 550 C CA . MET A 1 73 ? 4.237 -2.679 -14.332 1.00 90.88 73 MET A CA 1
ATOM 551 C C . MET A 1 73 ? 3.343 -3.732 -14.995 1.00 90.88 73 MET A C 1
ATOM 553 O O . MET A 1 73 ? 2.140 -3.542 -15.130 1.00 90.88 73 MET A O 1
ATOM 557 N N . GLU A 1 74 ? 3.914 -4.876 -15.364 1.00 90.44 74 GLU A N 1
ATOM 558 C CA . GLU A 1 74 ? 3.125 -6.037 -15.785 1.00 90.44 74 GLU A CA 1
ATOM 559 C C . GLU A 1 74 ? 2.510 -6.707 -14.543 1.00 90.44 74 GLU A C 1
ATOM 561 O O . GLU A 1 74 ? 3.276 -7.206 -13.712 1.00 90.44 74 GLU A O 1
ATOM 566 N N . PRO A 1 75 ? 1.168 -6.784 -14.400 1.00 89.44 75 PRO A N 1
ATOM 567 C CA . PRO A 1 75 ? 0.529 -7.346 -13.204 1.00 89.44 75 PRO A CA 1
ATOM 568 C C . PRO A 1 75 ? 1.003 -8.764 -12.865 1.00 89.44 75 PRO A C 1
ATOM 570 O O . PRO A 1 75 ? 1.160 -9.121 -11.702 1.00 89.44 75 PRO A O 1
ATOM 573 N N . ALA A 1 76 ? 1.297 -9.591 -13.876 1.00 86.69 76 ALA A N 1
ATOM 574 C CA . ALA A 1 76 ? 1.790 -10.951 -13.651 1.00 86.69 76 ALA A CA 1
ATOM 575 C C . ALA A 1 76 ? 3.188 -11.010 -13.000 1.00 86.69 76 ALA A C 1
ATOM 577 O O . ALA A 1 76 ? 3.551 -12.046 -12.440 1.00 86.69 76 ALA A O 1
ATOM 578 N N . LYS A 1 77 ? 3.964 -9.922 -13.084 1.00 85.62 77 LYS A N 1
ATOM 579 C CA . LYS A 1 77 ? 5.308 -9.774 -12.508 1.00 85.62 77 LYS A CA 1
ATOM 580 C C . LYS A 1 77 ? 5.333 -8.844 -11.292 1.00 85.62 77 LYS A C 1
ATOM 582 O O . LYS A 1 77 ? 6.406 -8.615 -10.732 1.00 85.62 77 LYS A O 1
ATOM 587 N N . ASP A 1 78 ? 4.186 -8.330 -10.862 1.00 86.25 78 ASP A N 1
ATOM 588 C CA . ASP A 1 78 ? 4.092 -7.520 -9.657 1.00 86.25 78 ASP A CA 1
ATOM 589 C C . ASP A 1 78 ? 4.172 -8.406 -8.409 1.00 86.25 78 ASP A C 1
ATOM 591 O O . ASP A 1 78 ? 3.188 -8.985 -7.943 1.00 86.25 78 ASP A O 1
ATOM 595 N N . ALA A 1 79 ? 5.382 -8.523 -7.866 1.00 81.31 79 ALA A N 1
ATOM 596 C CA . ALA A 1 79 ? 5.621 -9.301 -6.660 1.00 81.31 79 ALA A CA 1
ATOM 597 C C . ALA A 1 79 ? 5.125 -8.590 -5.388 1.00 81.31 79 ALA A C 1
ATOM 599 O O . ALA A 1 79 ? 5.019 -9.240 -4.348 1.00 81.31 79 ALA A O 1
ATOM 600 N N . ASP A 1 80 ? 4.841 -7.284 -5.456 1.00 77.38 80 ASP A N 1
ATOM 601 C CA . ASP A 1 80 ? 4.410 -6.481 -4.309 1.00 77.38 80 ASP A CA 1
ATOM 602 C C . ASP A 1 80 ? 2.885 -6.318 -4.235 1.00 77.38 80 ASP A C 1
ATOM 604 O O . ASP A 1 80 ? 2.372 -5.917 -3.192 1.00 77.38 80 ASP A O 1
ATOM 608 N N . GLY A 1 81 ? 2.160 -6.647 -5.312 1.00 82.12 81 GLY A N 1
ATOM 609 C CA . GLY A 1 81 ? 0.699 -6.572 -5.405 1.00 82.12 81 GLY A CA 1
ATOM 610 C C . GLY A 1 81 ? 0.157 -5.141 -5.334 1.00 82.12 81 GLY A C 1
ATOM 611 O O . GLY A 1 81 ? -0.919 -4.914 -4.781 1.00 82.12 81 GLY A O 1
ATOM 612 N N . LEU A 1 82 ? 0.925 -4.165 -5.822 1.00 86.88 82 LEU A N 1
ATOM 613 C CA . LEU A 1 82 ? 0.594 -2.739 -5.819 1.00 86.88 82 LEU A CA 1
ATOM 614 C C . LEU A 1 82 ? 0.007 -2.240 -7.146 1.00 86.88 82 LEU A C 1
ATOM 616 O O . LEU A 1 82 ? -0.462 -1.100 -7.206 1.00 86.88 82 LEU A O 1
ATOM 620 N N . HIS A 1 83 ? 0.002 -3.055 -8.199 1.00 89.38 83 HIS A N 1
ATOM 621 C CA . HIS A 1 83 ? -0.586 -2.694 -9.477 1.00 89.38 83 HIS A CA 1
ATOM 622 C C . HIS A 1 83 ? -2.100 -2.432 -9.299 1.00 89.38 83 HIS A C 1
ATOM 624 O O . HIS A 1 83 ? -2.822 -3.286 -8.773 1.00 89.38 83 HIS A O 1
ATOM 630 N N . PRO A 1 84 ? -2.645 -1.290 -9.769 1.00 88.81 84 PRO A N 1
ATOM 631 C CA . PRO A 1 84 ? -4.043 -0.914 -9.518 1.00 88.81 84 PRO A CA 1
ATOM 632 C C . PRO A 1 84 ? -5.087 -1.957 -9.953 1.00 88.81 84 PRO A C 1
ATOM 634 O O . PRO A 1 84 ? -6.122 -2.115 -9.306 1.00 88.81 84 PRO A O 1
ATOM 637 N N . VAL A 1 85 ? -4.812 -2.693 -11.036 1.00 89.06 85 VAL A N 1
ATOM 638 C CA . VAL A 1 85 ? -5.667 -3.801 -11.510 1.00 89.06 85 VAL A CA 1
ATOM 639 C C . VAL A 1 85 ? -5.800 -4.913 -10.471 1.00 89.06 85 VAL A C 1
ATOM 641 O O . VAL A 1 85 ? -6.896 -5.447 -10.317 1.00 89.06 85 VAL A O 1
ATOM 644 N N . ASP A 1 86 ? -4.737 -5.251 -9.742 1.00 85.62 86 ASP A N 1
ATOM 645 C CA . ASP A 1 86 ? -4.790 -6.322 -8.745 1.00 85.62 86 ASP A CA 1
ATOM 646 C C . ASP A 1 86 ? -5.604 -5.896 -7.525 1.00 85.62 86 ASP A C 1
ATOM 648 O O . ASP A 1 86 ? -6.459 -6.655 -7.071 1.00 85.62 86 ASP A O 1
ATOM 652 N N . LEU A 1 87 ? -5.486 -4.637 -7.089 1.00 82.44 87 LEU A N 1
ATOM 653 C CA . LEU A 1 87 ? -6.411 -4.079 -6.099 1.00 82.44 87 LEU A CA 1
ATOM 654 C C . LEU A 1 87 ? -7.869 -4.139 -6.588 1.00 82.44 87 LEU A C 1
ATOM 656 O O . LEU A 1 87 ? -8.754 -4.545 -5.835 1.00 82.44 87 LEU A 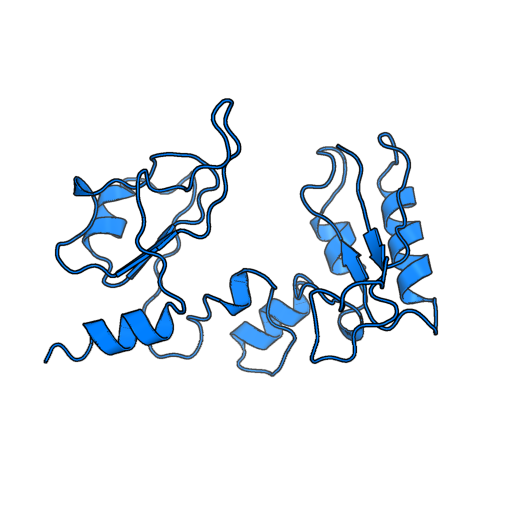O 1
ATOM 660 N N . GLY A 1 88 ? -8.123 -3.783 -7.851 1.00 82.94 88 GLY A N 1
ATOM 661 C CA . GLY A 1 88 ? -9.453 -3.879 -8.459 1.00 82.94 88 GLY A CA 1
ATOM 662 C C . GLY A 1 88 ? -10.008 -5.308 -8.451 1.00 82.94 88 GLY A C 1
ATOM 663 O O . GLY A 1 88 ? -11.153 -5.520 -8.055 1.00 82.94 88 GLY A O 1
ATOM 664 N N . ARG A 1 89 ? -9.188 -6.302 -8.813 1.00 82.81 89 ARG A N 1
ATOM 665 C CA . ARG A 1 89 ? -9.543 -7.730 -8.746 1.00 82.81 89 ARG A CA 1
ATOM 666 C C . ARG A 1 89 ? -9.905 -8.150 -7.324 1.00 82.81 89 ARG A C 1
ATOM 668 O O . ARG A 1 89 ? -10.970 -8.729 -7.127 1.00 82.81 89 ARG A O 1
ATOM 675 N N . LEU A 1 90 ? -9.095 -7.774 -6.333 1.00 80.56 90 LEU A N 1
ATOM 676 C CA . LEU A 1 90 ? -9.361 -8.087 -4.925 1.00 80.56 90 LEU A CA 1
ATOM 677 C C . LEU A 1 90 ? -10.674 -7.474 -4.427 1.00 80.56 90 LEU A C 1
ATOM 679 O O . LEU A 1 90 ? -11.419 -8.134 -3.703 1.00 80.56 90 LEU A O 1
ATOM 683 N N . VAL A 1 91 ? -10.982 -6.236 -4.828 1.00 79.12 91 VAL A N 1
ATOM 684 C CA . VAL A 1 91 ? -12.255 -5.577 -4.489 1.00 79.12 91 VAL A CA 1
ATOM 685 C C . VAL A 1 91 ? -13.447 -6.328 -5.083 1.00 79.12 91 VAL A C 1
ATOM 687 O O . VAL A 1 91 ? -14.482 -6.450 -4.430 1.00 79.12 91 VAL A O 1
ATOM 690 N N . LEU A 1 92 ? -13.290 -6.875 -6.288 1.00 80.19 92 LEU A N 1
ATOM 691 C CA . LEU A 1 92 ? -14.306 -7.679 -6.969 1.00 80.19 92 LEU A CA 1
ATOM 692 C C . LEU A 1 92 ? -14.377 -9.135 -6.471 1.00 80.19 92 LEU A C 1
ATOM 694 O O . LEU A 1 92 ? -15.185 -9.908 -6.982 1.00 80.19 92 LEU A O 1
ATOM 698 N N . GLY A 1 93 ? -13.548 -9.531 -5.499 1.00 76.31 93 GLY A N 1
ATOM 699 C CA . GLY A 1 93 ? -13.461 -10.918 -5.030 1.00 76.31 93 GLY A CA 1
ATOM 700 C C . GLY A 1 93 ? -12.812 -11.874 -6.037 1.00 76.31 93 GLY A C 1
ATOM 701 O O . GLY A 1 93 ? -12.974 -13.085 -5.920 1.00 76.31 93 G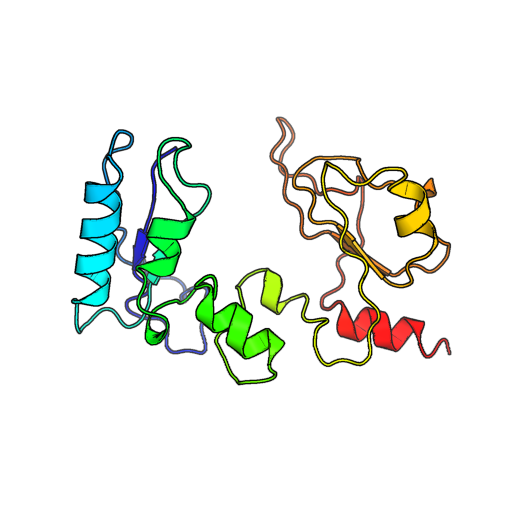LY A O 1
ATOM 702 N N . VAL A 1 94 ? -12.094 -11.337 -7.025 1.00 81.38 94 VAL A N 1
ATOM 703 C CA . VAL A 1 94 ? -11.310 -12.095 -8.003 1.00 81.38 94 VAL A CA 1
ATOM 704 C C . VAL A 1 94 ? -9.908 -12.323 -7.448 1.00 81.38 94 VAL A C 1
ATOM 706 O O . VAL A 1 94 ? -9.299 -11.414 -6.880 1.00 81.38 94 VAL A O 1
ATOM 709 N N . ASP A 1 95 ? -9.386 -13.533 -7.639 1.00 81.12 95 ASP A N 1
ATOM 710 C CA . ASP A 1 95 ? -8.030 -13.875 -7.220 1.00 81.12 95 ASP A CA 1
ATOM 711 C C . ASP A 1 95 ? -6.991 -12.970 -7.896 1.00 81.12 95 ASP A C 1
ATOM 713 O O . ASP A 1 95 ? -6.962 -12.805 -9.119 1.00 81.12 95 ASP A O 1
ATOM 717 N N . ALA A 1 96 ? -6.115 -12.399 -7.075 1.00 79.25 96 ALA A N 1
ATOM 718 C CA . ALA A 1 96 ? -4.985 -11.578 -7.481 1.00 79.25 96 ALA A CA 1
ATOM 719 C C . ALA A 1 96 ? -3.897 -11.618 -6.394 1.00 79.25 96 ALA A C 1
ATOM 721 O O . ALA A 1 96 ? -4.195 -11.983 -5.247 1.00 79.25 96 ALA A O 1
ATOM 722 N N . PRO A 1 97 ? -2.643 -11.257 -6.722 1.00 76.44 97 PRO A N 1
ATOM 723 C CA . PRO A 1 97 ? -1.612 -11.033 -5.716 1.00 76.44 97 PRO A CA 1
ATOM 724 C C . PRO A 1 97 ? -2.105 -10.063 -4.634 1.00 76.44 97 PRO A C 1
ATOM 726 O O . PRO A 1 97 ? -2.701 -9.030 -4.930 1.00 76.44 97 PRO A O 1
ATOM 729 N N . LEU A 1 98 ? -1.884 -10.409 -3.365 1.00 74.12 98 LEU A N 1
ATOM 730 C CA . LEU A 1 98 ? -2.202 -9.512 -2.257 1.00 74.12 98 LEU A CA 1
ATOM 731 C C . LEU A 1 98 ? -1.040 -8.529 -2.049 1.00 74.12 98 LEU A C 1
ATOM 733 O O . LEU A 1 98 ? 0.106 -8.980 -2.060 1.00 74.12 98 LEU A O 1
ATOM 737 N N . PRO A 1 99 ? -1.312 -7.240 -1.767 1.00 73.88 99 PRO A N 1
ATOM 738 C CA . PRO A 1 99 ? -0.258 -6.279 -1.467 1.00 73.88 99 PRO A CA 1
ATOM 739 C C . PRO A 1 99 ? 0.610 -6.758 -0.297 1.00 73.88 99 PRO A C 1
ATOM 741 O O . PRO A 1 99 ? 0.034 -7.192 0.693 1.00 73.88 99 PRO A O 1
ATOM 744 N N . CYS A 1 100 ? 1.940 -6.641 -0.292 1.00 68.19 100 CYS A N 1
ATOM 745 C CA . CYS A 1 100 ? 2.751 -7.226 0.799 1.00 68.19 100 CYS A CA 1
ATOM 746 C C . CYS A 1 100 ? 2.333 -6.782 2.220 1.00 68.19 100 CYS A C 1
ATOM 748 O O . CYS A 1 100 ? 2.288 -7.595 3.150 1.00 68.19 100 CYS A O 1
ATOM 750 N N . THR A 1 101 ? 1.980 -5.504 2.399 1.00 61.59 101 THR A N 1
ATOM 751 C CA . THR A 1 101 ? 1.447 -4.981 3.674 1.00 61.59 101 THR A CA 1
ATOM 752 C C . THR A 1 101 ? -0.063 -5.213 3.798 1.00 61.59 101 THR A C 1
ATOM 754 O O . THR A 1 101 ? -0.546 -5.604 4.861 1.00 61.59 101 THR A O 1
ATOM 757 N N . GLY A 1 102 ? -0.816 -5.022 2.706 1.00 55.50 102 GLY A N 1
ATOM 758 C CA . GLY A 1 102 ? -2.278 -5.177 2.667 1.00 55.50 102 GLY A CA 1
ATOM 759 C C . GLY A 1 102 ? -2.762 -6.627 2.801 1.00 55.50 102 GLY A C 1
ATOM 760 O O . GLY A 1 102 ? -3.846 -6.868 3.319 1.00 55.50 102 GLY A O 1
ATOM 761 N N . ALA A 1 103 ? -1.938 -7.610 2.442 1.00 54.50 103 ALA A N 1
ATOM 762 C CA . ALA A 1 103 ? -2.181 -9.041 2.607 1.00 54.50 103 ALA A CA 1
ATOM 763 C C . ALA A 1 103 ? -2.408 -9.414 4.073 1.00 54.50 103 ALA A C 1
ATOM 765 O O . ALA A 1 103 ? -3.183 -10.322 4.370 1.00 54.50 103 ALA A O 1
ATOM 766 N N . ARG A 1 104 ? -1.761 -8.690 4.996 1.00 53.53 104 ARG A N 1
ATOM 767 C CA . ARG A 1 104 ? -1.929 -8.873 6.445 1.00 53.53 104 ARG A CA 1
ATOM 768 C C . ARG A 1 104 ? -3.239 -8.272 6.971 1.00 53.53 104 ARG A C 1
ATOM 770 O O . ARG A 1 104 ? -3.636 -8.576 8.093 1.00 53.53 104 ARG A O 1
ATOM 777 N N . VAL A 1 105 ? -3.911 -7.436 6.172 1.00 58.31 105 VAL A N 1
ATOM 778 C CA . VAL A 1 105 ? -5.133 -6.698 6.527 1.00 58.31 105 VAL A CA 1
ATOM 779 C C . VAL A 1 105 ? -6.145 -6.765 5.378 1.00 58.31 105 VAL A C 1
ATOM 781 O O . VAL A 1 105 ? -6.403 -5.782 4.684 1.00 58.31 105 VAL A O 1
ATOM 784 N N . ARG A 1 106 ? -6.755 -7.935 5.160 1.00 65.81 106 ARG A N 1
ATOM 785 C CA . ARG A 1 106 ? -7.833 -8.081 4.170 1.00 65.81 106 ARG A CA 1
ATOM 786 C C . ARG A 1 106 ? -9.203 -7.976 4.832 1.00 65.81 106 ARG A C 1
ATOM 788 O O . ARG A 1 106 ? -9.643 -8.915 5.490 1.00 65.81 106 ARG A O 1
ATOM 795 N N . VAL A 1 107 ? -9.888 -6.858 4.602 1.00 67.56 107 VAL A N 1
ATOM 796 C CA . VAL A 1 107 ? -11.231 -6.584 5.153 1.00 67.56 107 VAL A CA 1
ATOM 797 C C . VAL A 1 107 ? -12.354 -6.691 4.115 1.00 67.56 107 VAL A C 1
ATOM 799 O O . VAL A 1 107 ? -13.501 -6.956 4.471 1.00 67.56 107 VAL A O 1
ATOM 802 N N . VAL A 1 108 ? -12.038 -6.540 2.824 1.00 64.94 108 VAL A N 1
ATOM 803 C CA . VAL A 1 108 ? -13.035 -6.598 1.743 1.00 64.94 108 VAL A CA 1
ATOM 804 C C . VAL A 1 108 ? -13.578 -8.023 1.586 1.00 64.94 108 VAL A C 1
ATOM 806 O O . VAL A 1 108 ? -12.824 -8.996 1.649 1.00 64.94 108 VAL A O 1
ATOM 809 N N . GLY A 1 109 ? -14.899 -8.145 1.407 1.00 65.19 109 GLY A N 1
ATOM 810 C CA . GLY A 1 109 ? -15.583 -9.426 1.185 1.00 65.19 109 GLY A CA 1
ATOM 811 C C . GLY A 1 109 ? -15.752 -10.303 2.433 1.00 65.19 109 GLY A C 1
ATOM 812 O O . GLY A 1 109 ? -16.086 -11.477 2.306 1.00 65.19 109 GLY A O 1
ATOM 813 N N . ARG A 1 110 ? -15.514 -9.767 3.640 1.00 70.50 110 ARG A N 1
ATOM 814 C CA . ARG A 1 110 ? -15.573 -10.516 4.915 1.00 70.50 110 ARG A CA 1
ATOM 815 C C . ARG A 1 110 ? -16.765 -10.155 5.817 1.00 70.50 110 ARG A C 1
ATOM 817 O O . ARG A 1 110 ? -16.778 -10.552 6.973 1.00 70.50 110 ARG A O 1
ATOM 824 N N . GLY A 1 111 ? -17.744 -9.393 5.318 1.00 74.25 111 GLY A N 1
ATOM 825 C CA . GLY A 1 111 ? -18.884 -8.929 6.129 1.00 74.25 111 GLY A CA 1
ATOM 826 C C . GLY A 1 111 ? -18.509 -7.888 7.195 1.00 74.25 111 GLY A C 1
ATOM 827 O O . GLY A 1 111 ? -19.255 -7.688 8.146 1.00 74.25 111 GLY A O 1
ATOM 828 N N . ILE A 1 112 ? -17.349 -7.241 7.042 1.00 78.75 112 ILE A N 1
ATOM 829 C CA . ILE A 1 112 ? -16.834 -6.208 7.945 1.00 78.75 112 ILE A CA 1
ATOM 830 C C . ILE A 1 112 ? -17.239 -4.831 7.408 1.00 78.75 112 ILE A C 1
ATOM 832 O O . ILE A 1 112 ? -17.005 -4.530 6.236 1.00 78.75 112 ILE A O 1
ATOM 836 N N . THR A 1 113 ? -17.793 -3.976 8.268 1.00 81.44 113 THR A N 1
ATOM 837 C CA . THR A 1 113 ? -18.004 -2.553 7.961 1.00 81.44 113 THR A CA 1
ATOM 838 C C . THR A 1 113 ? -16.684 -1.801 8.105 1.00 81.44 113 THR A C 1
ATOM 840 O O . THR A 1 113 ? -16.029 -1.887 9.143 1.00 81.44 113 THR A O 1
ATOM 843 N N . VAL A 1 114 ? -16.283 -1.059 7.071 1.00 85.69 114 VAL A N 1
ATOM 844 C CA . VAL A 1 114 ? -14.991 -0.360 7.029 1.00 85.69 114 VAL A CA 1
ATOM 845 C C . VAL A 1 114 ? -15.201 1.150 7.009 1.00 85.69 114 VAL A C 1
ATOM 847 O O . VAL A 1 114 ? -15.904 1.669 6.146 1.00 85.69 114 VAL A O 1
ATOM 850 N N . THR A 1 115 ? -14.516 1.850 7.914 1.00 88.38 115 THR A N 1
ATOM 851 C CA . THR A 1 115 ? -14.372 3.311 7.895 1.00 88.38 115 THR A CA 1
ATOM 852 C C . THR A 1 115 ? -12.921 3.652 7.575 1.00 88.38 115 THR A C 1
ATOM 854 O O . THR A 1 115 ? -12.026 3.346 8.360 1.00 88.38 115 THR A O 1
ATOM 857 N N . LEU A 1 116 ? -12.679 4.272 6.417 1.00 89.75 116 LEU A N 1
ATOM 858 C CA . LEU A 1 116 ? -11.350 4.739 6.025 1.00 89.75 116 LEU A CA 1
ATOM 859 C C . LEU A 1 116 ? -11.146 6.180 6.505 1.00 89.75 116 LEU A C 1
ATOM 861 O O . LEU A 1 116 ? -11.886 7.077 6.107 1.00 89.75 116 LEU A O 1
ATOM 865 N N . CYS A 1 117 ? -10.117 6.404 7.319 1.00 89.69 117 CYS A N 1
ATOM 866 C CA . CYS A 1 117 ? -9.695 7.740 7.733 1.00 89.69 117 CYS A CA 1
ATOM 867 C C . CYS A 1 117 ? -8.378 8.131 7.050 1.00 89.69 117 CYS A C 1
ATOM 869 O O . CYS A 1 117 ? -7.537 7.283 6.756 1.00 89.69 117 CYS A O 1
ATOM 871 N N . HIS A 1 118 ? -8.188 9.427 6.826 1.00 88.62 118 HIS A N 1
ATOM 872 C CA . HIS A 1 118 ? -6.975 10.011 6.257 1.00 88.62 118 HIS A CA 1
ATOM 873 C C . HIS A 1 118 ? -6.696 11.378 6.896 1.00 88.62 118 HIS A C 1
ATOM 875 O O . HIS A 1 118 ? -7.418 11.833 7.780 1.00 88.62 118 HIS A O 1
ATOM 881 N N . THR A 1 119 ? -5.647 12.064 6.446 1.00 85.44 119 THR A N 1
ATOM 882 C CA . THR A 1 119 ? -5.213 13.364 6.993 1.00 85.44 119 THR A CA 1
ATOM 883 C C . THR A 1 119 ? -6.261 14.481 6.910 1.00 85.44 119 THR A C 1
ATOM 885 O O . THR A 1 119 ? -6.130 15.474 7.614 1.00 85.44 119 THR A O 1
ATOM 888 N N . GLY A 1 120 ? -7.291 14.329 6.073 1.00 88.81 120 GLY A N 1
ATOM 889 C CA . GLY A 1 120 ? -8.411 15.267 5.947 1.00 88.81 120 GLY A CA 1
ATOM 890 C C . GLY A 1 120 ? -9.656 14.864 6.741 1.00 88.81 120 GLY A C 1
ATOM 891 O O . GLY A 1 120 ? -10.678 15.530 6.635 1.00 88.81 120 GLY A O 1
ATOM 892 N N . THR A 1 121 ? -9.611 13.766 7.501 1.00 89.31 121 THR A N 1
ATOM 893 C CA . THR A 1 121 ? -10.745 13.322 8.315 1.00 89.31 121 THR A CA 1
ATOM 894 C C . THR A 1 121 ? -10.893 14.203 9.552 1.00 89.31 121 THR A C 1
ATOM 896 O O . THR A 1 121 ? -10.054 14.182 10.454 1.00 89.31 121 THR A O 1
ATOM 899 N N . GLU A 1 122 ? -11.998 14.939 9.629 1.00 92.00 122 GLU A N 1
ATOM 900 C CA . GLU A 1 122 ? -12.371 15.681 10.830 1.00 92.00 122 GLU A CA 1
ATOM 901 C C . GLU A 1 122 ? -12.858 14.732 11.933 1.00 92.00 122 GLU A C 1
ATOM 903 O O . GLU A 1 122 ? -13.576 13.765 11.684 1.00 92.00 122 GLU A O 1
ATOM 908 N N . GLY A 1 123 ? -12.471 15.002 13.183 1.00 90.62 123 GLY A N 1
ATOM 909 C CA . GLY A 1 123 ? -12.958 14.228 14.326 1.00 90.62 123 GLY A CA 1
ATOM 910 C C . GLY A 1 123 ? -12.492 12.767 14.357 1.00 90.62 123 GLY A C 1
ATOM 911 O O . GLY A 1 123 ? -13.246 11.910 14.817 1.00 90.62 123 GLY A O 1
ATOM 912 N N . LEU A 1 124 ? -11.256 12.474 13.924 1.00 90.44 124 LEU A N 1
ATOM 913 C CA . LEU A 1 124 ? -10.662 11.123 13.902 1.00 90.44 124 LEU A CA 1
ATOM 914 C C . LEU A 1 124 ? -10.949 10.303 15.174 1.00 90.44 124 LEU A C 1
ATOM 916 O O . LEU A 1 124 ? -11.356 9.148 15.089 1.00 90.44 124 LEU A O 1
ATOM 920 N N . ALA A 1 125 ? -10.804 10.910 16.355 1.00 89.75 125 ALA A N 1
ATOM 921 C CA . ALA A 1 125 ? -11.028 10.236 17.633 1.00 89.75 125 ALA A CA 1
ATOM 922 C C . ALA A 1 125 ? -12.443 9.647 17.785 1.00 89.75 125 ALA A C 1
ATOM 924 O O . ALA A 1 125 ? -12.609 8.638 18.463 1.00 89.75 125 ALA A O 1
ATOM 925 N N . ARG A 1 126 ? -13.468 10.246 17.163 1.00 92.19 126 ARG A N 1
ATOM 926 C CA . ARG A 1 126 ? -14.833 9.699 17.169 1.00 92.19 126 ARG A CA 1
ATOM 927 C C . ARG A 1 126 ? -14.890 8.381 16.399 1.00 92.19 126 ARG A C 1
ATOM 929 O O . ARG A 1 126 ? -15.386 7.395 16.927 1.00 92.19 126 ARG A O 1
ATOM 936 N N . HIS A 1 127 ? -14.313 8.356 15.200 1.00 92.69 127 HIS A N 1
ATOM 937 C CA . HIS A 1 127 ? -14.253 7.155 14.368 1.00 92.69 127 HIS A CA 1
ATOM 938 C C . HIS A 1 127 ? -13.472 6.024 15.048 1.00 92.69 127 HIS A C 1
ATOM 940 O O . HIS A 1 127 ? -13.904 4.876 15.026 1.00 92.69 127 HIS A O 1
ATOM 946 N N . VAL A 1 128 ? -12.358 6.352 15.711 1.00 90.38 128 VAL A N 1
ATOM 947 C CA . VAL A 1 128 ? -11.557 5.378 16.470 1.00 90.38 128 VAL A CA 1
ATOM 948 C C . VAL A 1 128 ? -12.344 4.806 17.661 1.00 90.38 128 VAL A C 1
ATOM 950 O O . VAL A 1 128 ? -12.262 3.606 17.919 1.00 90.38 128 VAL A O 1
ATOM 953 N N . ARG A 1 129 ? -13.145 5.622 18.363 1.00 90.69 129 ARG A N 1
ATOM 954 C CA . ARG A 1 129 ? -13.979 5.159 19.492 1.00 90.69 129 ARG A CA 1
ATOM 955 C C . ARG A 1 129 ? -15.152 4.276 19.074 1.00 90.69 129 ARG A C 1
ATOM 957 O O . ARG A 1 129 ? -15.630 3.499 19.889 1.00 90.69 129 ARG A O 1
ATOM 964 N N . GLU A 1 130 ? -15.631 4.386 17.844 1.00 90.38 130 GLU A N 1
ATOM 965 C CA . GLU A 1 130 ? -16.729 3.548 17.347 1.00 90.38 130 GLU A CA 1
ATOM 966 C C . GLU A 1 130 ? -16.234 2.158 16.894 1.00 90.38 130 GLU A C 1
ATOM 968 O O . GLU A 1 130 ? -17.002 1.199 16.894 1.00 90.38 130 GLU A O 1
ATOM 973 N N . ALA A 1 131 ? -14.949 2.020 16.554 1.00 87.69 131 ALA A N 1
ATOM 974 C CA . ALA A 1 131 ? -14.418 0.844 15.870 1.00 87.69 131 ALA A CA 1
ATOM 975 C C . ALA A 1 131 ? -14.106 -0.356 16.788 1.00 87.69 131 ALA A C 1
ATOM 977 O O . ALA A 1 131 ? -13.370 -0.239 17.769 1.00 87.69 131 ALA A O 1
ATOM 978 N N . ASP A 1 132 ? -14.579 -1.549 16.406 1.00 83.81 132 ASP A N 1
ATOM 979 C CA . ASP A 1 132 ? -14.169 -2.832 17.003 1.00 83.81 132 ASP A CA 1
ATOM 980 C C . ASP A 1 132 ? -12.710 -3.180 16.779 1.00 83.81 132 ASP A C 1
ATOM 982 O O . ASP A 1 132 ? -12.067 -3.820 17.621 1.00 83.81 132 ASP A O 1
ATOM 986 N N . ILE A 1 133 ? -12.208 -2.759 15.627 1.00 85.12 133 ILE A N 1
ATOM 987 C CA . ILE A 1 133 ? -10.866 -3.036 15.169 1.00 85.12 133 ILE A CA 1
ATOM 988 C C . ILE A 1 133 ? -10.306 -1.758 14.574 1.00 85.12 133 ILE A C 1
ATOM 990 O O . ILE A 1 133 ? -10.921 -1.146 13.703 1.00 85.12 133 ILE A O 1
ATOM 994 N N . VAL A 1 134 ? -9.118 -1.379 15.024 1.00 85.62 134 VAL A N 1
ATOM 995 C CA . VAL A 1 134 ? -8.406 -0.205 14.531 1.00 85.62 134 VAL A CA 1
ATOM 996 C C . VAL A 1 134 ? -7.133 -0.665 13.841 1.00 85.62 134 VAL A C 1
ATOM 998 O O . VAL A 1 134 ? -6.269 -1.282 14.460 1.00 85.62 134 VAL A O 1
ATOM 1001 N N . VAL A 1 135 ? -7.006 -0.341 12.556 1.00 86.38 135 VAL A N 1
ATOM 1002 C CA . VAL A 1 135 ? -5.764 -0.528 11.800 1.00 86.38 135 VAL A CA 1
ATOM 1003 C C . VAL A 1 135 ? -5.073 0.827 11.686 1.00 86.38 135 VAL A C 1
ATOM 1005 O O . VAL A 1 135 ? -5.527 1.705 10.955 1.00 86.38 135 VAL A O 1
ATOM 1008 N N . ALA A 1 136 ? -3.984 1.013 12.428 1.00 83.38 136 ALA A N 1
ATOM 1009 C CA . ALA A 1 136 ? -3.211 2.248 12.430 1.00 83.38 136 ALA A CA 1
ATOM 1010 C C . ALA A 1 136 ? -2.120 2.184 11.351 1.00 83.38 136 ALA A C 1
ATOM 1012 O O . ALA A 1 136 ? -1.162 1.425 11.468 1.00 83.38 136 ALA A O 1
ATOM 1013 N N . ALA A 1 137 ? -2.277 2.983 10.294 1.00 83.19 137 ALA A N 1
ATOM 1014 C CA . ALA A 1 137 ? -1.380 3.018 9.133 1.00 83.19 137 ALA A CA 1
ATOM 1015 C C . ALA A 1 137 ? -0.972 4.452 8.747 1.00 83.19 137 ALA A C 1
ATOM 1017 O O . ALA A 1 137 ? -0.733 4.745 7.580 1.00 83.19 137 ALA A O 1
ATOM 1018 N N . ALA A 1 138 ? -0.941 5.376 9.713 1.00 78.12 138 ALA A N 1
ATOM 1019 C CA . ALA A 1 138 ? -0.794 6.806 9.434 1.00 78.12 138 ALA A CA 1
ATOM 1020 C C . ALA A 1 138 ? 0.634 7.215 9.036 1.00 78.12 138 ALA A C 1
ATOM 1022 O O . ALA A 1 138 ? 0.830 8.300 8.493 1.00 78.12 138 ALA A O 1
ATOM 1023 N N . GLY A 1 139 ? 1.641 6.382 9.335 1.00 72.50 139 GLY A N 1
ATOM 1024 C CA . GLY A 1 139 ? 3.048 6.697 9.049 1.00 72.50 139 GLY A CA 1
ATOM 1025 C C . GLY A 1 139 ? 3.580 7.907 9.829 1.00 72.50 139 GLY A C 1
ATOM 1026 O O . GLY A 1 139 ? 4.636 8.442 9.496 1.00 72.50 139 GLY A O 1
ATOM 1027 N N . SER A 1 140 ? 2.841 8.339 10.852 1.00 75.50 140 SER A N 1
ATOM 1028 C CA . SER A 1 140 ? 3.219 9.365 11.815 1.00 75.50 140 SER A CA 1
ATOM 1029 C C . SER A 1 140 ? 2.953 8.864 13.241 1.00 75.50 140 SER A C 1
ATOM 1031 O O . SER A 1 140 ? 2.021 8.070 13.440 1.00 75.50 140 SER A O 1
ATOM 1033 N N . PRO A 1 141 ? 3.757 9.280 14.239 1.00 72.56 141 PRO A N 1
ATOM 1034 C CA . PRO A 1 141 ? 3.593 8.837 15.619 1.00 72.56 141 PRO A CA 1
ATOM 1035 C C . PRO A 1 141 ? 2.454 9.588 16.312 1.00 72.56 141 PRO A C 1
ATOM 1037 O O . PRO A 1 141 ? 2.344 10.807 16.189 1.00 72.56 141 PRO A O 1
ATOM 1040 N N . GLY A 1 142 ? 1.648 8.871 17.097 1.00 71.94 142 GLY A N 1
ATOM 1041 C CA . GLY A 1 142 ? 0.686 9.459 18.029 1.00 71.94 142 GLY A CA 1
ATOM 1042 C C . GLY A 1 142 ? -0.681 9.949 17.518 1.00 71.94 142 GLY A C 1
ATOM 1043 O O . GLY A 1 142 ? -1.410 10.466 18.364 1.00 71.94 142 GLY A O 1
ATOM 1044 N N . PRO A 1 143 ? -1.117 9.805 16.244 1.00 75.00 143 PRO A N 1
ATOM 1045 C CA . PRO A 1 143 ? -2.472 10.222 15.860 1.00 75.00 143 PRO A CA 1
ATOM 1046 C C . PRO A 1 143 ? -3.569 9.352 16.495 1.00 75.00 143 PRO A C 1
ATOM 1048 O O . PRO A 1 143 ? -4.732 9.750 16.513 1.00 75.00 143 PRO A O 1
ATOM 1051 N N . ILE A 1 144 ? -3.212 8.172 17.012 1.00 82.38 144 ILE A N 1
ATOM 1052 C CA . ILE A 1 144 ? -4.102 7.280 17.750 1.00 82.38 144 ILE A CA 1
ATOM 1053 C C . ILE A 1 144 ? -3.452 6.994 19.110 1.00 82.38 144 ILE A C 1
ATOM 1055 O O . ILE A 1 144 ? -2.269 6.658 19.210 1.00 82.38 144 ILE A O 1
ATOM 1059 N N . THR A 1 145 ? -4.224 7.157 20.179 1.00 79.94 145 THR A N 1
ATOM 1060 C CA . THR A 1 145 ? -3.778 6.987 21.569 1.00 79.94 145 THR A CA 1
ATOM 1061 C C . THR A 1 145 ? -4.718 6.053 22.325 1.00 79.94 145 THR A C 1
ATOM 1063 O O . THR A 1 145 ? -5.849 5.802 21.904 1.00 79.94 145 THR A O 1
ATOM 1066 N N . LYS A 1 146 ? -4.274 5.526 23.473 1.00 78.19 146 LYS A N 1
ATOM 1067 C CA . LYS A 1 146 ? -5.066 4.572 24.269 1.00 78.19 146 LYS A CA 1
ATOM 1068 C C . LYS A 1 146 ? -6.445 5.121 24.665 1.00 78.19 146 LYS A C 1
ATOM 1070 O O . LYS A 1 146 ? -7.405 4.367 24.695 1.00 78.19 146 LYS A O 1
ATOM 1075 N N . ASP A 1 147 ? -6.546 6.414 24.952 1.00 81.25 147 ASP A N 1
ATOM 1076 C CA . ASP A 1 147 ? -7.780 7.108 25.349 1.00 81.25 147 ASP A CA 1
ATOM 1077 C C . ASP A 1 147 ? -8.745 7.399 24.181 1.00 81.25 147 ASP A C 1
ATOM 1079 O O . ASP A 1 147 ? -9.927 7.699 24.391 1.00 81.25 147 ASP A O 1
ATOM 1083 N N . THR A 1 148 ? -8.261 7.299 22.941 1.00 83.69 148 THR A N 1
ATOM 1084 C CA . THR A 1 148 ? -9.103 7.379 21.736 1.00 83.69 148 THR A CA 1
ATOM 1085 C C . THR A 1 148 ? -9.690 6.030 21.337 1.00 83.69 148 THR A C 1
ATOM 1087 O O . THR A 1 148 ? -10.621 5.994 20.544 1.00 83.69 148 THR A O 1
ATOM 1090 N N . LEU A 1 149 ? -9.191 4.927 21.897 1.00 84.62 149 LEU A N 1
ATOM 1091 C CA . LEU A 1 149 ? -9.707 3.589 21.634 1.00 84.62 149 LEU A CA 1
ATOM 1092 C C . LEU A 1 149 ? -10.915 3.293 22.518 1.00 84.62 149 LEU A C 1
ATOM 1094 O O . LEU A 1 149 ? -10.936 3.641 23.702 1.00 84.62 149 LEU A O 1
ATOM 1098 N N . ARG A 1 150 ? -11.895 2.567 21.976 1.00 85.31 150 ARG A N 1
ATOM 1099 C CA . ARG A 1 150 ? -12.897 1.937 22.837 1.00 85.31 150 ARG A CA 1
ATOM 1100 C C . ARG A 1 150 ? -12.265 0.830 23.692 1.00 85.31 150 ARG A C 1
ATOM 1102 O O . ARG A 1 150 ? -11.375 0.115 23.216 1.00 85.31 150 ARG A O 1
ATOM 1109 N N . PRO A 1 151 ? -12.739 0.627 24.931 1.00 82.06 151 PRO A N 1
ATOM 1110 C CA . PRO A 1 151 ? -12.386 -0.556 25.706 1.00 82.06 151 PRO A CA 1
ATOM 1111 C C . PRO A 1 151 ? -12.685 -1.841 24.917 1.00 82.06 151 PRO A C 1
ATOM 1113 O O . PRO A 1 151 ? -13.755 -1.978 24.331 1.00 82.06 151 PRO A O 1
ATOM 1116 N N . GLY A 1 152 ? -11.724 -2.767 24.874 1.00 79.12 152 GLY A N 1
ATOM 1117 C CA . GLY A 1 152 ? -11.851 -4.028 24.133 1.00 79.12 152 GLY A CA 1
ATOM 1118 C C . GLY A 1 152 ? -11.627 -3.934 22.616 1.00 79.12 152 GLY A C 1
ATOM 1119 O O . GLY A 1 152 ? -11.741 -4.949 21.936 1.00 79.12 152 GLY A O 1
ATOM 1120 N N . ALA A 1 153 ? -11.292 -2.761 22.058 1.00 80.56 153 ALA A N 1
ATOM 1121 C CA . ALA A 1 153 ? -10.857 -2.681 20.661 1.00 80.56 153 ALA A CA 1
ATOM 1122 C C . ALA A 1 153 ? -9.607 -3.534 20.421 1.00 80.56 153 ALA A C 1
ATOM 1124 O O . ALA A 1 153 ? -8.630 -3.448 21.172 1.00 80.56 153 ALA A O 1
ATOM 1125 N N . ALA A 1 154 ? -9.608 -4.289 19.324 1.00 81.94 154 ALA A N 1
ATOM 1126 C CA . ALA A 1 154 ? -8.376 -4.844 18.790 1.00 81.94 154 ALA A CA 1
ATOM 1127 C C . ALA A 1 154 ? -7.646 -3.773 17.973 1.00 81.94 154 ALA A C 1
ATOM 1129 O O . ALA A 1 154 ? -8.267 -3.018 17.226 1.00 81.94 154 ALA A O 1
ATOM 1130 N N . VAL A 1 155 ? -6.321 -3.705 18.095 1.00 77.50 155 VAL A N 1
ATOM 1131 C CA . VAL A 1 155 ? -5.512 -2.712 17.378 1.00 77.50 155 VAL A CA 1
ATOM 1132 C C . VAL A 1 155 ? -4.386 -3.408 16.644 1.00 77.50 155 VAL A C 1
ATOM 1134 O O . VAL A 1 155 ? -3.601 -4.128 17.259 1.00 77.50 155 VAL A O 1
ATOM 1137 N N . LEU A 1 156 ? -4.290 -3.155 15.342 1.00 79.19 156 LEU A N 1
ATOM 1138 C CA . LEU A 1 156 ? -3.137 -3.516 14.534 1.00 79.19 156 LEU A CA 1
ATOM 1139 C C . LEU A 1 156 ? -2.408 -2.242 14.108 1.00 79.19 156 LEU A C 1
ATOM 1141 O O . LEU A 1 156 ? -2.937 -1.448 13.335 1.00 79.19 156 LEU A O 1
ATOM 1145 N N . ASP A 1 157 ? -1.181 -2.065 14.583 1.00 76.56 157 ASP A N 1
ATOM 1146 C CA . ASP A 1 157 ? -0.306 -0.983 14.136 1.00 76.56 157 ASP A CA 1
ATOM 1147 C C . ASP A 1 157 ? 0.599 -1.487 13.012 1.00 76.56 157 ASP A C 1
ATOM 1149 O O . ASP A 1 157 ? 1.490 -2.309 13.233 1.00 76.56 157 ASP A O 1
ATOM 1153 N N . VAL A 1 158 ? 0.317 -1.033 11.792 1.00 73.62 158 VAL A N 1
ATOM 1154 C CA . VAL A 1 158 ? 1.096 -1.357 10.588 1.00 73.62 158 VAL A CA 1
ATOM 1155 C C . VAL A 1 158 ? 2.025 -0.212 10.181 1.00 73.62 158 VAL A C 1
ATOM 1157 O O . VAL A 1 158 ? 2.822 -0.367 9.256 1.00 73.62 158 VAL A O 1
ATOM 1160 N N . GLY A 1 159 ? 1.925 0.945 10.844 1.00 66.75 159 GLY A N 1
ATOM 1161 C CA . GLY A 1 159 ? 2.778 2.095 10.584 1.00 66.75 159 GLY A CA 1
ATOM 1162 C C . GLY A 1 159 ? 4.196 1.866 11.103 1.00 66.75 159 GLY A C 1
ATOM 1163 O O . GLY A 1 159 ? 4.395 1.363 12.203 1.00 66.75 159 GLY A O 1
ATOM 1164 N N . ILE A 1 160 ? 5.202 2.281 10.330 1.00 68.69 160 ILE A N 1
ATOM 1165 C CA . ILE A 1 160 ? 6.594 2.342 10.789 1.00 68.69 160 ILE A CA 1
ATOM 1166 C C . ILE A 1 160 ? 7.106 3.756 10.538 1.00 68.69 160 ILE A C 1
ATOM 1168 O O . ILE A 1 160 ? 7.281 4.171 9.394 1.00 68.69 160 ILE A O 1
ATOM 1172 N N . THR A 1 161 ? 7.389 4.483 11.612 1.00 69.38 161 THR A N 1
ATOM 1173 C CA . THR A 1 161 ? 8.004 5.810 11.579 1.00 69.38 161 THR A CA 1
ATOM 1174 C C . THR A 1 161 ? 9.430 5.716 12.101 1.00 69.38 161 THR A C 1
ATOM 1176 O O . THR A 1 161 ? 9.660 5.215 13.195 1.00 69.38 161 THR A O 1
ATOM 1179 N N . ARG A 1 162 ? 10.420 6.206 11.351 1.00 67.62 162 ARG A N 1
ATOM 1180 C CA . ARG A 1 162 ? 11.807 6.265 11.839 1.00 67.62 162 ARG A CA 1
ATOM 1181 C C . ARG A 1 162 ? 12.016 7.515 12.692 1.00 67.62 162 ARG A C 1
ATOM 1183 O O . ARG A 1 162 ? 11.675 8.609 12.259 1.00 67.62 162 ARG A O 1
ATOM 1190 N N . THR A 1 163 ? 12.611 7.343 13.867 1.00 67.19 163 THR A N 1
ATOM 1191 C CA . THR A 1 163 ? 12.999 8.418 14.794 1.00 67.19 163 THR A CA 1
ATOM 1192 C C . THR A 1 163 ? 14.485 8.307 15.139 1.00 67.19 163 THR A C 1
ATOM 1194 O O . THR A 1 163 ? 15.114 7.287 14.849 1.00 67.19 163 THR A O 1
ATOM 1197 N N . GLU A 1 164 ? 15.042 9.327 15.796 1.00 61.31 164 GLU A N 1
ATOM 1198 C CA . GLU A 1 164 ? 16.425 9.319 16.307 1.00 61.31 164 GLU A CA 1
ATOM 1199 C C . GLU A 1 164 ? 16.685 8.176 17.308 1.00 61.31 164 GLU A C 1
ATOM 1201 O O . GLU A 1 164 ? 17.817 7.730 17.467 1.00 61.31 164 GLU A O 1
ATOM 1206 N N . HIS A 1 165 ? 15.628 7.647 17.934 1.00 61.69 165 HIS A N 1
ATOM 1207 C CA . HIS A 1 165 ? 15.685 6.545 18.896 1.00 61.69 165 HIS A CA 1
ATOM 1208 C C . HIS A 1 165 ? 15.311 5.176 18.294 1.00 61.69 165 HIS A C 1
ATOM 1210 O O . HIS A 1 165 ? 15.152 4.205 19.032 1.00 61.69 165 HIS A O 1
ATOM 1216 N N . GLY A 1 166 ? 15.160 5.076 16.967 1.00 62.41 166 GLY A N 1
ATOM 1217 C CA . GLY A 1 166 ? 14.747 3.853 16.267 1.00 62.41 166 GLY A CA 1
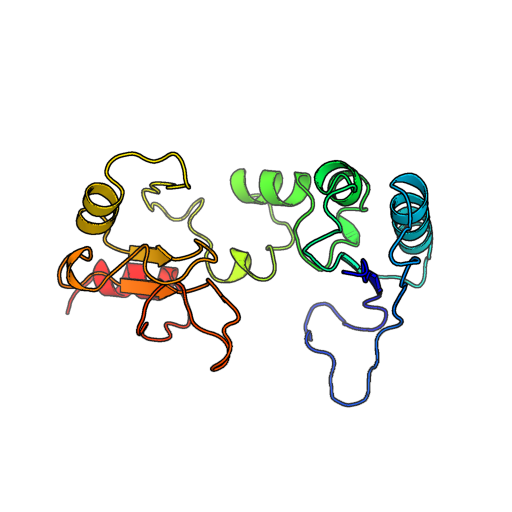ATOM 1218 C C . GLY A 1 166 ? 13.360 3.954 15.620 1.00 62.41 166 GLY A C 1
ATOM 1219 O O . GLY A 1 166 ? 12.779 5.033 15.509 1.00 62.41 166 GLY A O 1
ATOM 1220 N N . GLY A 1 167 ? 12.834 2.833 15.119 1.00 56.16 167 GLY A N 1
ATOM 1221 C CA . GLY A 1 167 ? 11.498 2.785 14.511 1.00 56.16 167 GLY A CA 1
ATOM 1222 C C . GLY A 1 167 ? 10.386 2.754 15.565 1.00 56.16 167 GLY A C 1
ATOM 1223 O O . GLY A 1 167 ? 10.431 1.916 16.460 1.00 56.16 167 GLY A O 1
ATOM 1224 N N . VAL A 1 168 ? 9.386 3.627 15.446 1.00 61.75 168 VAL A N 1
ATOM 1225 C CA . VAL A 1 168 ? 8.170 3.656 16.278 1.00 61.75 168 VAL A CA 1
ATOM 1226 C C . VAL A 1 168 ? 6.920 3.475 15.417 1.00 61.75 168 VAL A C 1
ATOM 1228 O O . VAL A 1 168 ? 6.896 3.887 14.257 1.00 61.75 168 VAL A O 1
ATOM 1231 N N . GLY A 1 169 ? 5.886 2.857 15.981 1.00 57.16 169 GLY A N 1
ATOM 1232 C CA . GLY A 1 169 ? 4.587 2.700 15.326 1.00 57.16 169 GLY A CA 1
ATOM 1233 C C . GLY A 1 169 ? 3.739 3.973 15.357 1.00 57.16 169 GLY A C 1
ATOM 1234 O O . GLY A 1 169 ? 4.122 4.983 15.956 1.00 57.16 169 GLY A O 1
ATOM 1235 N N . SER A 1 170 ? 2.566 3.936 14.720 1.00 64.06 170 SER A N 1
ATOM 1236 C CA . SER A 1 170 ? 1.573 5.008 14.868 1.00 64.06 170 SER A CA 1
ATOM 1237 C C . SER A 1 170 ? 0.991 5.069 16.288 1.00 64.06 170 SER A C 1
ATOM 1239 O O . SER A 1 170 ? 0.545 6.134 16.718 1.00 64.06 170 SER A O 1
ATOM 1241 N N . MET A 1 171 ? 1.068 3.969 17.042 1.00 57.88 171 MET A N 1
ATOM 1242 C CA . MET A 1 171 ? 0.745 3.866 18.462 1.00 57.88 171 MET A CA 1
ATOM 1243 C C . MET A 1 171 ? 2.020 3.866 19.328 1.00 57.88 171 MET A C 1
ATOM 1245 O O . MET A 1 171 ? 2.980 3.162 19.012 1.00 57.88 171 MET A O 1
ATOM 1249 N N . PRO A 1 172 ? 2.025 4.531 20.503 1.00 53.12 172 PRO A N 1
ATOM 1250 C CA . PRO A 1 172 ? 3.158 4.491 21.439 1.00 53.12 172 PRO A CA 1
ATOM 1251 C C . PRO A 1 172 ? 3.497 3.081 21.963 1.00 53.12 172 PRO A C 1
ATOM 1253 O O . PRO A 1 172 ? 4.637 2.818 22.338 1.00 53.12 172 PRO A O 1
ATOM 1256 N N . ARG A 1 173 ? 2.505 2.177 22.005 1.00 49.91 173 ARG A N 1
ATOM 1257 C CA . ARG A 1 173 ? 2.616 0.731 22.274 1.00 49.91 173 ARG A CA 1
ATOM 1258 C C . ARG A 1 173 ? 1.413 0.027 21.639 1.00 49.91 173 ARG A C 1
ATOM 1260 O O . ARG A 1 173 ? 0.289 0.255 22.082 1.00 49.91 173 ARG A O 1
ATOM 1267 N N . ALA A 1 174 ? 1.640 -0.831 20.651 1.00 50.50 174 ALA A N 1
ATOM 1268 C CA . ALA A 1 174 ? 0.628 -1.749 20.127 1.00 50.50 174 ALA A CA 1
ATOM 1269 C C . ALA A 1 174 ? 0.940 -3.187 20.563 1.00 50.50 174 ALA A C 1
ATOM 1271 O O . ALA A 1 174 ? 2.106 -3.550 20.730 1.00 50.50 174 ALA A O 1
ATOM 1272 N N . MET A 1 175 ? -0.095 -4.008 20.754 1.00 41.41 175 MET A N 1
ATOM 1273 C CA . MET A 1 175 ? 0.095 -5.455 20.839 1.00 41.41 175 MET A CA 1
ATOM 1274 C C . MET A 1 175 ? 0.289 -6.002 19.419 1.00 41.41 175 MET A C 1
ATOM 1276 O O . MET A 1 175 ? -0.502 -5.663 18.539 1.00 41.41 175 MET A O 1
ATOM 1280 N N . PRO A 1 176 ? 1.306 -6.839 19.163 1.00 41.31 176 PRO A N 1
ATOM 1281 C CA . PRO A 1 176 ? 1.435 -7.498 17.876 1.00 41.31 176 PRO A CA 1
ATOM 1282 C C . PRO A 1 176 ? 0.348 -8.573 17.763 1.00 41.31 176 PRO A C 1
ATOM 1284 O O . PRO A 1 176 ? 0.432 -9.622 18.397 1.00 41.31 176 PRO A O 1
ATOM 1287 N N . LEU A 1 177 ? -0.682 -8.308 16.962 1.00 45.94 177 LEU A N 1
ATOM 1288 C CA . LEU A 1 177 ? -1.626 -9.326 16.506 1.00 45.94 177 LEU A CA 1
ATOM 1289 C C . LEU A 1 177 ? -1.199 -9.797 15.116 1.00 45.94 177 LEU A C 1
ATOM 1291 O O . LEU A 1 177 ? -0.886 -8.988 14.245 1.00 45.94 177 LEU A O 1
ATOM 1295 N N . ALA A 1 178 ? -1.167 -11.113 14.914 1.00 42.56 178 ALA A N 1
ATOM 1296 C CA . ALA A 1 178 ? -0.713 -11.709 13.662 1.00 42.56 178 ALA A CA 1
ATOM 1297 C C . ALA A 1 178 ? -1.701 -11.488 12.497 1.00 42.56 178 ALA A C 1
ATOM 1299 O O . ALA A 1 178 ? -1.279 -11.519 11.341 1.00 42.56 178 ALA A O 1
ATOM 1300 N N . ASN A 1 179 ? -2.994 -11.255 12.782 1.00 52.38 179 ASN A N 1
ATOM 1301 C CA . ASN A 1 179 ? -4.036 -11.070 11.767 1.00 52.38 179 ASN A CA 1
ATOM 1302 C C . ASN A 1 179 ? -5.250 -10.268 12.295 1.00 52.38 179 ASN A C 1
ATOM 1304 O O . ASN A 1 179 ? -5.766 -10.544 13.377 1.00 52.38 179 ASN A O 1
ATOM 1308 N N . VAL A 1 180 ? -5.741 -9.306 11.502 1.00 53.56 180 VAL A N 1
ATOM 1309 C CA . VAL A 1 180 ? -6.942 -8.489 11.790 1.00 53.56 180 VAL A CA 1
ATOM 1310 C C . VAL A 1 180 ? -8.233 -9.304 11.743 1.00 53.56 180 VAL A C 1
ATOM 1312 O O . VAL A 1 180 ? -9.144 -9.024 12.514 1.00 53.56 180 VAL A O 1
ATOM 1315 N N . VAL A 1 181 ? -8.309 -10.329 10.890 1.00 52.69 181 VAL A N 1
ATOM 1316 C CA . VAL A 1 181 ? -9.489 -11.207 10.799 1.00 52.69 181 VAL A CA 1
ATOM 1317 C C . VAL A 1 181 ? -9.630 -12.049 12.064 1.00 52.69 181 VAL A C 1
ATOM 1319 O O . VAL A 1 181 ? -10.707 -12.097 12.641 1.00 52.69 181 VAL A O 1
ATOM 1322 N N . GLU A 1 182 ? -8.534 -12.624 12.559 1.00 58.44 182 GLU A N 1
ATOM 1323 C CA . GLU A 1 182 ? -8.547 -13.374 13.822 1.00 58.44 182 GLU A CA 1
ATOM 1324 C C . GLU A 1 182 ? -8.943 -12.468 14.999 1.00 58.44 182 GLU A C 1
ATOM 1326 O O . GLU A 1 182 ? -9.693 -12.866 15.889 1.00 58.44 182 GLU A O 1
ATOM 1331 N N . ALA A 1 183 ? -8.476 -11.218 14.992 1.00 61.03 183 ALA A N 1
ATOM 1332 C CA . ALA A 1 183 ? -8.859 -10.234 15.994 1.00 61.03 183 ALA A CA 1
ATOM 1333 C C . ALA A 1 183 ? -10.354 -9.867 15.911 1.00 61.03 183 ALA A C 1
ATOM 1335 O O . ALA A 1 183 ? -11.009 -9.731 16.945 1.00 61.03 183 ALA A O 1
ATOM 1336 N N . ALA A 1 184 ? -10.897 -9.759 14.693 1.00 58.38 184 ALA A N 1
ATOM 1337 C CA . ALA A 1 184 ? -12.323 -9.560 14.445 1.00 58.38 184 ALA A CA 1
ATOM 1338 C C . ALA A 1 184 ? -13.157 -10.710 15.007 1.00 58.38 184 ALA A C 1
ATOM 1340 O O . ALA A 1 184 ? -14.113 -10.482 15.742 1.00 58.38 184 ALA A O 1
ATOM 1341 N N . GLU A 1 185 ? -12.768 -11.943 14.683 1.00 58.19 185 GLU A N 1
ATOM 1342 C CA . GLU A 1 185 ? -13.465 -13.164 15.087 1.00 58.19 185 GLU A CA 1
ATOM 1343 C C . GLU A 1 185 ? -13.454 -13.339 16.612 1.00 58.19 185 GLU A C 1
ATOM 1345 O O . GLU A 1 185 ? -14.488 -13.654 17.199 1.00 58.19 185 GLU A O 1
ATOM 1350 N N . ARG A 1 186 ? -12.324 -13.049 17.276 1.00 62.69 186 ARG A N 1
ATOM 1351 C CA . ARG A 1 186 ? -12.223 -13.053 18.748 1.00 62.69 186 ARG A CA 1
ATOM 1352 C C . ARG A 1 186 ? -13.133 -12.015 19.405 1.00 62.69 186 ARG A C 1
ATOM 1354 O O . ARG A 1 186 ? -13.728 -12.305 20.436 1.00 62.69 186 ARG A O 1
ATOM 1361 N N . ASN A 1 187 ? -13.248 -10.821 18.824 1.00 58.00 187 ASN A N 1
ATOM 1362 C CA . ASN A 1 187 ? -14.110 -9.765 19.360 1.00 58.00 187 ASN A CA 1
ATOM 1363 C C . ASN A 1 187 ? -15.599 -10.005 19.072 1.00 58.00 187 ASN A C 1
ATOM 1365 O O . ASN A 1 187 ? -16.439 -9.602 19.871 1.00 58.00 187 ASN A O 1
ATOM 1369 N N . ALA A 1 188 ? -15.933 -10.659 17.958 1.00 56.62 188 ALA A N 1
ATOM 1370 C CA . ALA A 1 188 ? -17.308 -11.004 17.607 1.00 56.62 188 ALA A CA 1
ATOM 1371 C C . ALA A 1 188 ? -17.880 -12.147 18.465 1.00 56.62 188 ALA A C 1
ATOM 1373 O O . ALA A 1 188 ? -19.099 -12.270 18.569 1.00 56.62 188 ALA A O 1
ATOM 1374 N N . ASN A 1 189 ? -17.023 -12.969 19.082 1.00 52.94 189 ASN A N 1
ATOM 1375 C CA . ASN A 1 189 ? -17.432 -14.067 19.955 1.00 52.94 189 ASN A CA 1
ATOM 1376 C C . ASN A 1 189 ? -16.649 -14.049 21.284 1.00 52.94 189 ASN A C 1
ATOM 1378 O O . ASN A 1 189 ? -15.748 -14.873 21.478 1.00 52.94 189 ASN A O 1
ATOM 1382 N N . PRO A 1 190 ? -16.949 -13.096 22.187 1.00 53.88 190 PRO A N 1
ATOM 1383 C CA . PRO A 1 190 ? -16.337 -13.065 23.506 1.00 53.88 190 PRO A CA 1
ATOM 1384 C C . PRO A 1 190 ? -16.833 -14.280 24.300 1.00 53.88 190 PRO A C 1
ATOM 1386 O O . PRO A 1 190 ? -18.036 -14.432 24.508 1.00 53.88 190 PRO A O 1
ATOM 1389 N N . ALA A 1 191 ? -15.910 -15.166 24.678 1.00 50.34 191 ALA A N 1
ATOM 1390 C CA . ALA A 1 191 ? -16.189 -16.279 25.586 1.00 50.34 191 ALA A CA 1
ATOM 1391 C C . ALA A 1 191 ? -16.714 -15.792 26.946 1.00 50.34 191 ALA A C 1
ATOM 1393 O O . ALA A 1 191 ? -16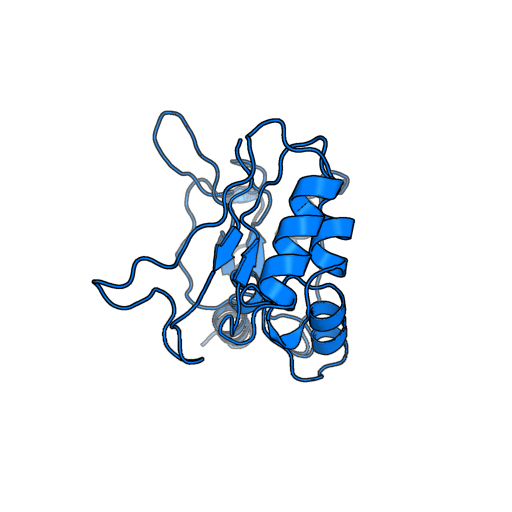.280 -14.701 27.390 1.00 50.34 191 ALA A O 1
#

Radius of gyration: 18.98 Å; chains: 1; bounding box: 41×35×47 Å

Foldseek 3Di:
DWWKKFQPLDDDPPDPPDDPPDDTDIDTDPLPDAQVRLLVVLVVLQPDPSRQAMETDDDRPPRYDPLVSLCSHDQRRHQQQSRVVSVVCVLVVHDGDAHPLCVQPRDHPPPDDDDDDAPPDPPVLVVQCVDLEAEAAHLDAAPDEPVSHHPNRAYHFSHWHQDPVGTDTNYNDHDDDSHRVVSVVCSVDPD

pLDDT: mean 72.69, std 17.13, range [26.44, 94.25]